Protein AF-A0A0L6V7X3-F1 (afdb_monomer)

Radius of gyration: 28.79 Å; Cα contacts (8 Å, |Δi|>4): 55; chains: 1; bounding box: 61×60×72 Å

pLDDT: mean 70.54, std 23.33, range [29.31, 97.0]

InterPro domains:
  IPR018796 Cytochrome c oxidase assembly factor 8 [PF10231] (44-187)
  IPR018796 Cytochrome c oxidase assembly factor 8 [PTHR31107] (28-210)

Sequence (215 aa):
MAMMRCGGRGLGRTMERLYTTRSGDEGRRSWRSGMRGEKEEGGDMVGPRCERSNLRPVRYGERYWRRRMETTTRDGRGHPYSLQEFGASPVTMPPPLVALKARLDLQNLHWSLLRSRADKLNQTFWESQSQRFEQQENALINTYPSSESDLPNQELLLGSLDQFYARWLIEQRHAFTAYNRSWWGLQPALLKADWLAHIRNLKWKLACWRYAFHS

Foldseek 3Di:
DDDDDDDDDDDDDDDDDDDDDDDDDDDDDDPPDDPDDDDDPDFDFAADDDPPDPDDTPGPGCPVVVVVVVVQPPDVPGDPDHCVVVPPPPPPPPPVLVVLVVVLVVLVVVLVVLVNVLVVLVVVLVSVLVVVVVVVLVVLCVVQVDDPPDPVSVVVSVVVVVVVVVVSCVVCVVVVVVSVVVNVVSVVVNVVSVVVNVVSVVVSVVVVVVVVVVD

Structure (mmCIF, N/CA/C/O backbone):
data_AF-A0A0L6V7X3-F1
#
_entry.id   AF-A0A0L6V7X3-F1
#
loop_
_atom_site.group_PDB
_atom_site.id
_atom_site.type_symbol
_atom_site.label_atom_id
_atom_site.label_alt_id
_atom_site.label_comp_id
_atom_site.label_asym_id
_atom_site.label_entity_id
_atom_site.label_seq_id
_atom_site.pdbx_PDB_ins_code
_atom_site.Cartn_x
_atom_site.Cartn_y
_atom_site.Cartn_z
_atom_site.occupancy
_atom_site.B_iso_or_equiv
_atom_site.auth_seq_id
_atom_site.auth_comp_id
_atom_site.auth_asym_id
_atom_site.auth_atom_id
_atom_site.pdbx_PDB_model_num
ATOM 1 N N . MET A 1 1 ? -19.686 35.339 25.244 1.00 36.03 1 MET A N 1
ATOM 2 C CA . MET A 1 1 ? -18.730 36.347 24.728 1.00 36.03 1 MET A CA 1
ATOM 3 C C . MET A 1 1 ? -18.421 35.981 23.282 1.00 36.03 1 MET A C 1
ATOM 5 O O . MET A 1 1 ? -17.869 34.918 23.060 1.00 36.03 1 MET A O 1
ATOM 9 N N . ALA A 1 2 ? -19.149 36.585 22.337 1.00 34.50 2 ALA A N 1
ATOM 10 C CA . ALA A 1 2 ? -18.712 37.714 21.489 1.00 34.50 2 ALA A CA 1
ATOM 11 C C . ALA A 1 2 ? -17.767 37.232 20.359 1.00 34.50 2 ALA A C 1
ATOM 13 O O . ALA A 1 2 ? -16.650 36.828 20.638 1.00 34.50 2 ALA A O 1
ATOM 14 N N . MET A 1 3 ? -18.272 36.944 19.152 1.00 31.08 3 MET A N 1
ATOM 15 C CA . MET A 1 3 ? -18.584 37.836 18.010 1.00 31.08 3 MET A CA 1
ATOM 16 C C . MET A 1 3 ? -17.377 38.327 17.183 1.00 31.08 3 MET A C 1
ATOM 18 O O . MET A 1 3 ? -16.450 38.913 17.719 1.00 31.08 3 MET A O 1
ATOM 22 N N . MET A 1 4 ? -17.573 38.210 15.856 1.00 31.83 4 MET A N 1
ATOM 23 C CA . MET A 1 4 ? -17.065 39.026 14.729 1.00 31.83 4 MET A CA 1
ATOM 24 C C . MET A 1 4 ? -15.596 38.852 14.290 1.00 31.83 4 MET A C 1
ATOM 26 O O . MET A 1 4 ? -14.696 38.897 15.110 1.00 31.83 4 MET A O 1
ATOM 30 N N . ARG A 1 5 ? -15.259 38.498 13.033 1.00 32.78 5 ARG A N 1
ATOM 31 C CA . ARG A 1 5 ? -15.545 38.970 11.640 1.00 32.78 5 ARG A CA 1
ATOM 32 C C . ARG A 1 5 ? -14.546 40.017 11.097 1.00 32.78 5 ARG A C 1
ATOM 34 O O . ARG A 1 5 ? -14.467 41.111 11.629 1.00 32.78 5 ARG A O 1
ATOM 41 N N . CYS A 1 6 ? -14.016 39.682 9.905 1.00 34.34 6 CYS A N 1
ATOM 42 C CA . CYS A 1 6 ? -13.540 40.535 8.788 1.00 34.34 6 CYS A CA 1
ATOM 43 C C . CYS A 1 6 ? -12.218 41.319 8.983 1.00 34.34 6 CYS A C 1
ATOM 45 O O . CYS A 1 6 ? -11.946 41.796 10.068 1.00 34.34 6 CYS A O 1
ATOM 47 N N . GLY A 1 7 ? -11.359 41.552 7.977 1.00 30.03 7 GLY A N 1
ATOM 48 C CA . GLY A 1 7 ? -11.390 41.279 6.532 1.00 30.03 7 GLY A CA 1
ATOM 49 C C . GLY A 1 7 ? -10.233 41.994 5.785 1.00 30.03 7 GLY A C 1
ATOM 50 O O . GLY A 1 7 ? -9.456 42.709 6.406 1.00 30.03 7 GLY A O 1
ATOM 51 N N . GLY A 1 8 ? -10.168 41.837 4.451 1.00 30.58 8 GLY A N 1
ATOM 52 C CA . GLY A 1 8 ? -9.346 42.628 3.500 1.00 30.58 8 GLY A CA 1
ATOM 53 C C . GLY A 1 8 ? -8.709 41.744 2.410 1.00 30.58 8 GLY A C 1
ATOM 54 O O . GLY A 1 8 ? -7.826 40.962 2.726 1.00 30.58 8 GLY A O 1
ATOM 55 N N . ARG A 1 9 ? -9.261 41.595 1.186 1.00 34.81 9 ARG A N 1
ATOM 56 C CA . ARG A 1 9 ? -9.203 42.470 -0.027 1.00 34.81 9 ARG A CA 1
ATOM 57 C C . ARG A 1 9 ? -7.769 42.939 -0.345 1.00 34.81 9 ARG A C 1
ATOM 59 O O . ARG A 1 9 ? -7.165 43.543 0.520 1.00 34.81 9 ARG A O 1
ATOM 66 N N . GLY A 1 10 ? -7.172 42.772 -1.528 1.00 32.66 10 GLY A N 1
ATOM 67 C CA . GLY A 1 10 ? -7.600 42.333 -2.863 1.00 32.66 10 GLY A CA 1
ATOM 68 C C . GLY A 1 10 ? -6.426 42.505 -3.859 1.00 32.66 10 GLY A C 1
ATOM 69 O O . GLY A 1 10 ? -5.309 42.769 -3.425 1.00 32.66 10 GLY A O 1
ATOM 70 N N . LEU A 1 11 ? -6.734 42.448 -5.167 1.00 36.84 11 LEU A N 1
ATOM 71 C CA . LEU A 1 11 ? -5.863 42.548 -6.366 1.00 36.84 11 LEU A CA 1
ATOM 72 C C . LEU A 1 11 ? -5.219 41.198 -6.752 1.00 36.84 11 LEU A C 1
ATOM 74 O O . LEU A 1 11 ? -4.464 40.626 -5.989 1.00 36.84 11 LEU A O 1
ATOM 78 N N . GLY A 1 12 ? -5.460 40.572 -7.902 1.00 31.47 12 GLY A N 1
ATOM 79 C CA . GLY A 1 12 ? -5.975 41.048 -9.179 1.00 31.47 12 GLY A CA 1
ATOM 80 C C . GLY A 1 12 ? -4.948 40.704 -10.258 1.00 31.47 12 GLY A C 1
ATOM 81 O O . GLY A 1 12 ? -4.007 41.466 -10.452 1.00 31.47 12 GLY A O 1
ATOM 82 N N . ARG A 1 13 ? -5.108 39.562 -10.941 1.00 40.44 13 ARG A N 1
ATOM 83 C CA . ARG A 1 13 ? -4.663 39.384 -12.333 1.00 40.44 13 ARG A CA 1
ATOM 84 C C . ARG A 1 13 ? -5.228 38.102 -12.942 1.00 40.44 13 ARG A C 1
ATOM 86 O O . ARG A 1 13 ? -4.916 36.988 -12.538 1.00 40.44 13 ARG A O 1
ATOM 93 N N . THR A 1 14 ? -6.096 38.330 -13.912 1.00 38.59 14 THR A N 1
ATOM 94 C CA . T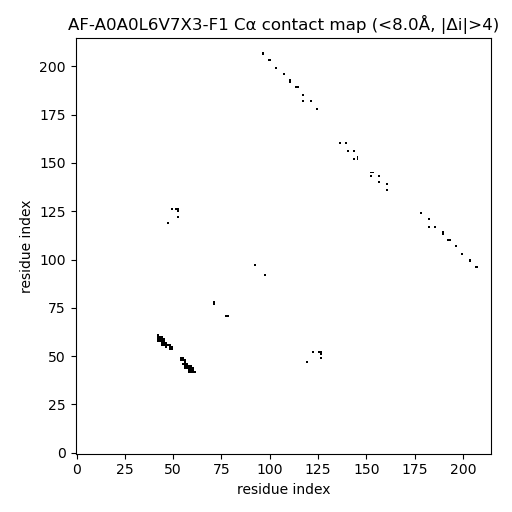HR A 1 14 ? -6.597 37.423 -14.935 1.00 38.59 14 THR A CA 1
ATOM 95 C C . THR A 1 14 ? -5.482 37.036 -15.909 1.00 38.59 14 THR A C 1
ATOM 97 O O . THR A 1 14 ? -4.738 37.898 -16.369 1.00 38.59 14 THR A O 1
ATOM 100 N N . MET A 1 15 ? -5.410 35.758 -16.283 1.00 31.67 15 MET A N 1
ATOM 101 C CA . MET A 1 15 ? -5.043 35.373 -17.646 1.00 31.67 15 MET A CA 1
ATOM 102 C C . MET A 1 15 ? -5.757 34.072 -18.017 1.00 31.67 15 MET A C 1
ATOM 104 O O . MET A 1 15 ? -5.967 33.188 -17.187 1.00 31.67 15 MET A O 1
ATOM 108 N N . GLU A 1 16 ? -6.226 34.060 -19.252 1.00 32.50 16 GLU A N 1
ATOM 109 C CA . GLU A 1 16 ? -7.343 33.302 -19.791 1.00 32.50 16 GLU A CA 1
ATOM 110 C C . GLU A 1 16 ? -7.154 31.785 -19.802 1.00 32.50 16 GLU A C 1
ATOM 112 O O . GLU A 1 16 ? -6.123 31.239 -20.191 1.00 32.50 16 GLU A O 1
ATOM 117 N N . ARG A 1 17 ? -8.235 31.101 -19.426 1.00 32.50 17 ARG A N 1
ATOM 118 C CA . ARG A 1 17 ? -8.420 29.663 -19.561 1.00 32.50 17 ARG A CA 1
ATOM 119 C C . ARG A 1 17 ? -9.327 29.427 -20.769 1.00 32.50 17 ARG A C 1
ATOM 121 O O . ARG A 1 17 ? -10.546 29.428 -20.642 1.00 32.50 17 ARG A O 1
ATOM 128 N N . LEU A 1 18 ? -8.726 29.243 -21.939 1.00 32.84 18 LEU A N 1
ATOM 129 C CA . LEU A 1 18 ? -9.332 28.482 -23.038 1.00 32.84 18 LEU A CA 1
ATOM 130 C C . LEU A 1 18 ? -9.302 27.020 -22.538 1.00 32.84 18 LEU A C 1
ATOM 132 O O . LEU A 1 18 ? -8.269 26.580 -22.045 1.00 32.84 18 LEU A O 1
ATOM 136 N N . TYR A 1 19 ? -10.393 26.265 -22.408 1.00 33.59 19 TYR A N 1
ATOM 137 C CA . TYR A 1 19 ? -11.383 25.909 -23.414 1.00 33.59 19 TYR A CA 1
ATOM 138 C C . TYR A 1 19 ? -12.769 25.699 -22.784 1.00 33.59 19 TYR A C 1
ATOM 140 O O . TYR A 1 19 ? -12.921 25.419 -21.594 1.00 33.59 19 TYR A O 1
ATOM 148 N N . THR A 1 20 ? -13.766 25.854 -23.640 1.00 35.12 20 THR A N 1
ATOM 149 C CA . THR A 1 20 ? -15.202 25.945 -23.406 1.00 35.12 20 THR A CA 1
ATOM 150 C C . THR A 1 20 ? -15.860 24.640 -22.954 1.00 35.12 20 THR A C 1
ATOM 152 O O . THR A 1 20 ? -15.549 23.545 -23.418 1.00 35.12 20 THR A O 1
ATOM 155 N N . THR A 1 21 ? -16.847 24.785 -22.071 1.00 31.56 21 THR A N 1
ATOM 156 C CA . THR A 1 21 ? -17.888 23.797 -21.791 1.00 31.56 21 THR A CA 1
ATOM 157 C C . THR A 1 21 ? -18.955 23.869 -22.885 1.00 31.56 21 THR A C 1
ATOM 159 O O . THR A 1 21 ? -19.460 24.946 -23.201 1.00 31.56 21 THR A O 1
ATOM 162 N N . ARG A 1 22 ? -19.351 22.721 -23.444 1.00 29.45 22 ARG A N 1
ATOM 163 C CA . ARG A 1 22 ? -20.627 22.589 -24.156 1.00 29.45 22 ARG A CA 1
ATOM 164 C C . ARG A 1 22 ? -21.493 21.591 -23.403 1.00 29.45 22 ARG A C 1
ATOM 166 O O . ARG A 1 22 ? -21.235 20.394 -23.414 1.00 29.45 22 ARG A O 1
ATOM 173 N N . SER A 1 23 ? -22.481 22.152 -22.716 1.00 33.66 23 SER A N 1
ATOM 174 C CA . SER A 1 23 ? -23.662 21.457 -22.217 1.00 33.66 23 SER A CA 1
ATOM 175 C C . SER A 1 23 ? -24.549 21.056 -23.400 1.00 33.66 23 SER A C 1
ATOM 177 O O . SER A 1 23 ? -24.658 21.801 -24.377 1.00 33.66 23 SER A O 1
ATOM 179 N N . GLY A 1 24 ? -25.156 19.879 -23.304 1.00 30.23 24 GLY A N 1
ATOM 180 C CA . GLY A 1 24 ? -26.076 19.303 -24.277 1.00 30.23 24 GLY A CA 1
ATOM 181 C C . GLY A 1 24 ? -26.666 18.030 -23.688 1.00 30.23 24 GLY A C 1
ATOM 182 O O . GLY A 1 24 ? -26.102 16.955 -23.842 1.00 30.23 24 GLY A O 1
ATOM 183 N N . ASP A 1 25 ? -27.728 18.239 -22.923 1.00 34.09 25 ASP A N 1
ATOM 184 C CA . ASP A 1 25 ? -28.586 17.290 -22.222 1.00 34.09 25 ASP A CA 1
ATOM 185 C C . ASP A 1 25 ? -29.167 16.214 -23.159 1.00 34.09 25 ASP A C 1
ATOM 187 O O . ASP A 1 25 ? -29.489 16.531 -24.299 1.00 34.09 25 ASP A O 1
ATOM 191 N N . GLU A 1 26 ? -29.280 14.973 -22.669 1.00 34.09 26 GLU A N 1
ATOM 192 C CA . GLU A 1 26 ? -30.381 14.024 -22.923 1.00 34.09 26 GLU A CA 1
ATOM 193 C C . GLU A 1 26 ? -29.992 12.595 -22.506 1.00 34.09 26 GLU A C 1
ATOM 195 O O . GLU A 1 26 ? -29.080 11.967 -23.047 1.00 34.09 26 GLU A O 1
ATOM 200 N N . GLY A 1 27 ? -30.748 12.031 -21.559 1.00 29.31 27 GLY A N 1
ATOM 201 C CA . GLY A 1 27 ? -30.765 10.584 -21.353 1.00 29.31 27 GLY A CA 1
ATOM 202 C C . GLY A 1 27 ? -30.986 10.132 -19.920 1.00 29.31 27 GLY A C 1
ATOM 203 O O . GLY A 1 27 ? -30.134 9.455 -19.346 1.00 29.31 27 GLY A O 1
ATOM 204 N N . ARG A 1 28 ? -32.170 10.417 -19.362 1.00 41.91 28 ARG A N 1
ATOM 205 C CA . ARG A 1 28 ? -32.729 9.640 -18.245 1.00 41.91 28 ARG A CA 1
ATOM 206 C C . ARG A 1 28 ? -32.645 8.146 -18.581 1.00 41.91 28 ARG A C 1
ATOM 208 O O . ARG A 1 28 ? -33.424 7.652 -19.392 1.00 41.91 28 ARG A O 1
ATOM 215 N N . ARG A 1 29 ? -31.746 7.404 -17.932 1.00 39.50 29 ARG A N 1
ATOM 216 C CA . ARG A 1 29 ? -31.828 5.940 -17.862 1.00 39.50 29 ARG A CA 1
ATOM 217 C C . ARG A 1 29 ? -31.899 5.494 -16.414 1.00 39.50 29 ARG A C 1
ATOM 219 O O . ARG A 1 29 ? -30.933 5.546 -15.663 1.00 39.50 29 ARG A O 1
ATOM 226 N N . SER A 1 30 ? -33.116 5.085 -16.080 1.00 35.28 30 SER A N 1
ATOM 227 C CA . SER A 1 30 ? -33.500 4.211 -14.983 1.00 35.28 30 SER A CA 1
ATOM 228 C C . SER A 1 30 ? -32.468 3.100 -14.755 1.00 35.28 30 SER A C 1
ATOM 230 O O . SER A 1 30 ? -32.256 2.260 -15.626 1.00 35.28 30 SER A O 1
ATOM 232 N N . TR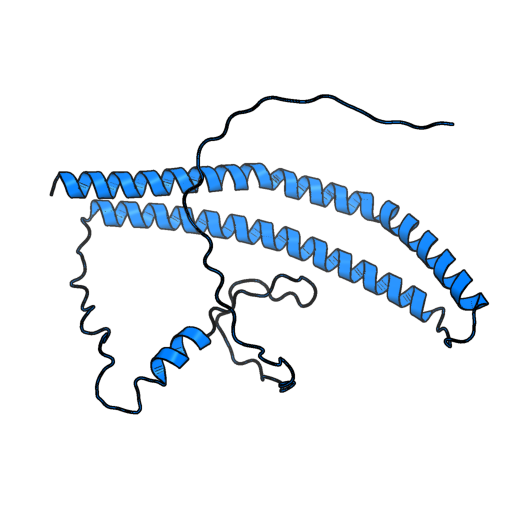P A 1 31 ? -31.867 3.077 -13.564 1.00 33.47 31 TRP A N 1
ATOM 233 C CA . TRP A 1 31 ? -31.117 1.936 -13.036 1.00 33.47 31 TRP A CA 1
ATOM 234 C C . TRP A 1 31 ? -31.979 1.196 -12.004 1.00 33.47 31 TRP A C 1
ATOM 236 O O . TRP A 1 31 ? -31.628 1.069 -10.836 1.00 33.47 31 TRP A O 1
ATOM 246 N N . ARG A 1 32 ? -33.150 0.720 -12.435 1.00 37.62 32 ARG A N 1
ATOM 247 C CA . ARG A 1 32 ? -33.857 -0.394 -11.789 1.00 37.62 32 ARG A CA 1
ATOM 248 C C . ARG A 1 32 ? -33.914 -1.540 -12.786 1.00 37.62 32 ARG A C 1
ATOM 250 O O . ARG A 1 32 ? -34.840 -1.596 -13.581 1.00 37.62 32 ARG A O 1
ATOM 257 N N . SER A 1 33 ? -32.920 -2.422 -12.759 1.00 34.38 33 SER A N 1
ATOM 258 C CA . SER A 1 33 ? -33.082 -3.847 -13.080 1.00 34.38 33 SER A CA 1
ATOM 259 C C . SER A 1 33 ? -31.741 -4.560 -12.912 1.00 34.38 33 SER A C 1
ATOM 261 O O . SER A 1 33 ? -30.727 -4.069 -13.402 1.00 34.38 33 SER A O 1
ATOM 263 N N . GLY A 1 34 ? -31.741 -5.723 -12.259 1.00 31.80 34 GLY A N 1
ATOM 264 C CA . GLY A 1 34 ? -30.628 -6.667 -12.368 1.00 31.80 34 GLY A CA 1
ATOM 265 C C . GLY A 1 34 ? -29.956 -7.098 -11.070 1.00 31.80 34 GLY A C 1
ATOM 266 O O . GLY A 1 34 ? -28.740 -7.239 -11.048 1.00 31.80 34 GLY A O 1
ATOM 267 N N . MET A 1 35 ? -30.724 -7.405 -10.019 1.00 35.09 35 MET A N 1
ATOM 268 C CA . MET A 1 35 ? -30.333 -8.547 -9.191 1.00 35.09 35 MET A CA 1
ATOM 269 C C . MET A 1 35 ? -30.398 -9.795 -10.079 1.00 35.09 35 MET A C 1
ATOM 271 O O . MET A 1 35 ? -31.474 -10.312 -10.374 1.00 35.09 35 MET A O 1
ATOM 275 N N . ARG A 1 36 ? -29.244 -10.254 -10.555 1.00 36.00 36 ARG A N 1
ATOM 276 C CA . ARG A 1 36 ? -29.070 -11.614 -11.062 1.00 36.00 36 ARG A CA 1
ATOM 277 C C . ARG A 1 36 ? -27.657 -12.036 -10.708 1.00 36.00 36 ARG A C 1
ATOM 279 O O . ARG A 1 36 ? -26.704 -11.384 -11.123 1.00 36.00 36 ARG A O 1
ATOM 286 N N . GLY A 1 37 ? -27.552 -13.074 -9.883 1.00 42.66 37 GLY A N 1
ATOM 287 C CA . GLY A 1 37 ? -26.281 -13.654 -9.482 1.00 42.66 37 GLY A CA 1
ATOM 288 C C . GLY A 1 37 ? -25.464 -14.037 -10.711 1.00 42.66 37 GLY A C 1
ATOM 289 O O . GLY A 1 37 ? -25.843 -14.933 -11.462 1.00 42.66 37 GLY A O 1
ATOM 290 N N . GLU A 1 38 ? -24.351 -13.341 -10.918 1.00 38.59 38 GLU A N 1
ATOM 291 C CA . GLU A 1 38 ? -23.311 -13.771 -11.842 1.00 38.59 38 GLU A CA 1
ATOM 292 C C . GLU A 1 38 ? -22.378 -14.705 -11.072 1.00 38.59 38 GLU A C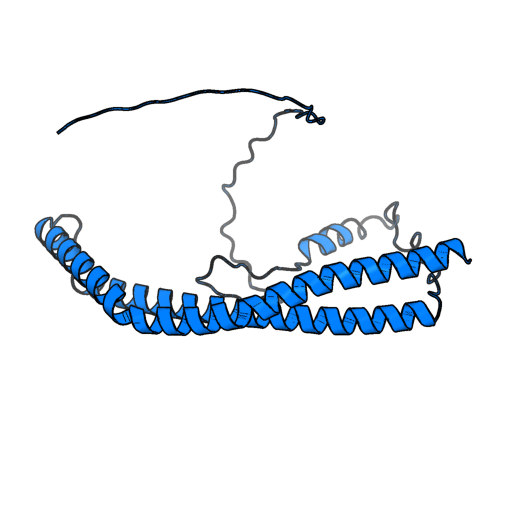 1
ATOM 294 O O . GLU A 1 38 ? -21.583 -14.292 -10.229 1.00 38.59 38 GLU A O 1
ATOM 299 N N . LYS A 1 39 ? -22.537 -15.994 -11.369 1.00 38.53 39 LYS A N 1
ATOM 300 C CA . LYS A 1 39 ? -21.577 -17.069 -11.130 1.00 38.53 39 LYS A CA 1
ATOM 301 C C . LYS A 1 39 ? -20.189 -16.577 -11.577 1.00 38.53 39 LYS A C 1
ATOM 303 O O . LYS A 1 39 ? -20.020 -16.184 -12.729 1.00 38.53 39 LYS A O 1
ATOM 308 N N . GLU A 1 40 ? -19.232 -16.515 -10.656 1.00 45.28 40 GLU A N 1
ATOM 309 C CA . GLU A 1 40 ? -17.910 -15.934 -10.904 1.00 45.28 40 GLU A CA 1
ATOM 310 C C . GLU A 1 40 ? -17.055 -16.816 -11.823 1.00 45.28 40 GLU A C 1
ATOM 312 O O . GLU A 1 40 ? -16.318 -17.689 -11.374 1.00 45.28 40 GLU A O 1
ATOM 317 N N . GLU A 1 41 ? -17.120 -16.565 -13.127 1.00 46.44 41 GLU A N 1
ATOM 318 C CA . GLU A 1 41 ? -16.141 -17.080 -14.082 1.00 46.44 41 GLU A CA 1
ATOM 319 C C . GLU A 1 41 ? -14.896 -16.176 -14.092 1.00 46.44 41 GLU A C 1
ATOM 321 O O . GLU A 1 41 ? -14.946 -15.030 -14.537 1.00 46.44 41 GLU A O 1
ATOM 326 N N . GLY A 1 42 ? -13.799 -16.693 -13.525 1.00 49.06 42 GLY A N 1
ATOM 327 C CA . GLY A 1 42 ? -12.397 -16.599 -13.975 1.00 49.06 42 GLY A CA 1
ATOM 328 C C . GLY A 1 42 ? -11.855 -15.365 -14.713 1.00 49.06 42 GLY A C 1
ATOM 329 O O . GLY A 1 42 ? -10.949 -15.522 -15.524 1.00 49.06 42 GLY A O 1
ATOM 330 N N . GLY A 1 43 ? -12.364 -14.154 -14.492 1.00 53.78 43 GLY A N 1
ATOM 331 C CA . GLY A 1 43 ? -11.798 -12.947 -15.102 1.00 53.78 43 GLY A CA 1
ATOM 332 C C . GLY A 1 43 ? -10.413 -12.607 -14.541 1.00 53.78 43 GLY A C 1
ATOM 333 O O . GLY A 1 43 ? -10.203 -12.718 -13.333 1.00 53.78 43 GLY A O 1
ATOM 334 N N . ASP A 1 44 ? -9.500 -12.141 -15.401 1.00 54.06 44 ASP A N 1
ATOM 335 C CA . ASP A 1 44 ? -8.189 -11.615 -15.005 1.00 54.06 44 ASP A CA 1
ATOM 336 C C . ASP A 1 44 ? -8.380 -10.387 -14.099 1.00 54.06 44 ASP A C 1
ATOM 338 O O . ASP A 1 44 ? -8.773 -9.289 -14.518 1.00 54.06 44 ASP A O 1
ATOM 342 N N . MET A 1 45 ? -8.231 -10.621 -12.800 1.00 57.97 45 MET A N 1
ATOM 343 C CA . MET A 1 45 ? -8.393 -9.617 -11.761 1.00 57.97 45 MET A CA 1
ATOM 344 C C . MET A 1 45 ? -7.024 -9.286 -11.216 1.00 57.97 45 MET A C 1
ATOM 346 O O . MET A 1 45 ? -6.387 -10.107 -10.557 1.00 57.97 45 MET A O 1
ATOM 350 N N . VAL A 1 46 ? -6.604 -8.048 -11.450 1.00 56.09 46 VAL A N 1
ATOM 351 C CA . VAL A 1 46 ? -5.362 -7.530 -10.896 1.00 56.09 46 VAL A CA 1
ATOM 352 C C . VAL A 1 46 ? -5.706 -6.718 -9.655 1.00 56.09 46 VAL A C 1
ATOM 354 O O . VAL A 1 46 ? -6.409 -5.707 -9.712 1.00 56.09 46 VAL A O 1
ATOM 357 N N . GLY A 1 47 ? -5.207 -7.192 -8.519 1.00 56.78 47 GLY A N 1
ATOM 358 C CA . GLY A 1 47 ? -5.398 -6.576 -7.210 1.00 56.78 47 GLY A CA 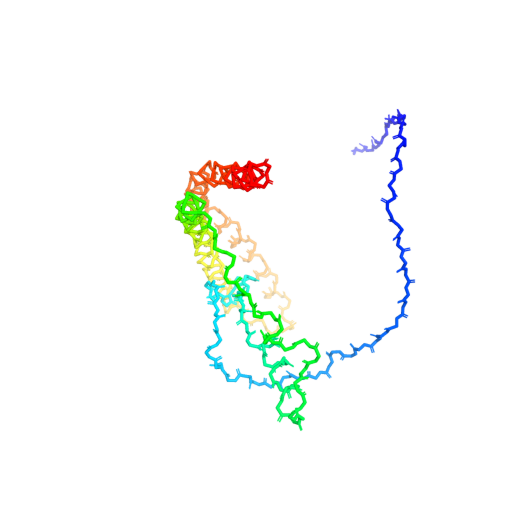1
ATOM 359 C C . GLY A 1 47 ? -6.131 -7.499 -6.229 1.00 56.78 47 GLY A C 1
ATOM 360 O O . GLY A 1 47 ? -6.943 -8.324 -6.652 1.00 56.78 47 GLY A O 1
ATOM 361 N N . PRO A 1 48 ? -5.853 -7.397 -4.918 1.00 55.56 48 PRO A N 1
ATOM 362 C CA . PRO A 1 48 ? -6.483 -8.256 -3.924 1.00 55.56 48 PRO A CA 1
ATOM 363 C C . PRO A 1 48 ? -7.979 -7.944 -3.831 1.00 55.56 48 PRO A C 1
ATOM 365 O O . PRO A 1 48 ? -8.369 -6.797 -3.610 1.00 55.56 48 PRO A O 1
ATOM 368 N N . ARG A 1 49 ? -8.821 -8.971 -3.979 1.00 55.09 49 ARG A N 1
ATOM 369 C CA . ARG A 1 49 ? -10.230 -8.907 -3.576 1.00 55.09 49 ARG A CA 1
ATOM 370 C C . ARG A 1 49 ? -10.267 -8.673 -2.073 1.00 55.09 49 ARG A C 1
ATOM 372 O O . ARG A 1 49 ? -9.806 -9.525 -1.327 1.00 55.09 49 ARG A O 1
ATOM 379 N N . CYS A 1 50 ? -10.803 -7.543 -1.640 1.00 54.38 50 CYS A N 1
ATOM 380 C CA . CYS A 1 50 ? -11.189 -7.369 -0.249 1.00 54.38 50 CYS A CA 1
ATOM 381 C C . CYS A 1 50 ? -12.655 -6.972 -0.232 1.00 54.38 50 CYS A C 1
ATOM 383 O O . CYS A 1 50 ? -13.044 -5.981 -0.845 1.00 54.38 50 CYS A O 1
ATOM 385 N N . GLU A 1 51 ? -13.461 -7.787 0.437 1.00 57.56 51 GLU A N 1
ATOM 386 C CA . GLU A 1 51 ? -14.916 -7.637 0.511 1.00 57.56 51 GLU A CA 1
ATOM 387 C C . GLU A 1 51 ? -15.328 -6.415 1.347 1.00 57.56 51 GLU A C 1
ATOM 389 O O . GLU A 1 51 ? -16.435 -5.907 1.196 1.00 57.56 51 GLU A O 1
ATOM 394 N N . ARG A 1 52 ? -14.414 -5.903 2.182 1.00 58.16 52 ARG A N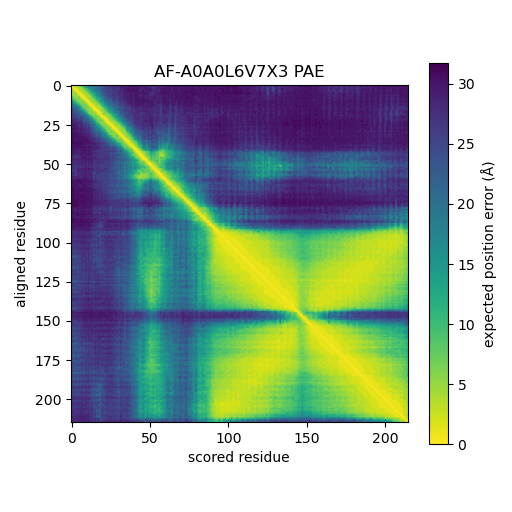 1
ATOM 395 C CA . ARG A 1 52 ? -14.629 -4.748 3.066 1.00 58.16 52 ARG A CA 1
ATOM 396 C C . ARG A 1 52 ? -14.009 -3.445 2.584 1.00 58.16 52 ARG A C 1
ATOM 398 O O . ARG A 1 52 ? -14.534 -2.374 2.868 1.00 58.16 52 ARG A O 1
ATOM 405 N N . SER A 1 53 ? -12.882 -3.496 1.877 1.00 52.72 53 SER A N 1
ATOM 406 C CA . SER A 1 53 ? -12.268 -2.280 1.348 1.00 52.72 53 SER A CA 1
ATOM 407 C C . SER A 1 53 ? -12.988 -1.863 0.066 1.00 52.72 53 SER A C 1
ATOM 409 O O . SER A 1 53 ? -13.153 -2.679 -0.837 1.00 52.72 53 SER A O 1
ATOM 411 N N . ASN A 1 54 ? -13.325 -0.580 -0.090 1.00 57.16 54 ASN A N 1
ATOM 412 C CA . ASN A 1 54 ? -13.874 -0.038 -1.346 1.00 57.16 54 ASN A CA 1
ATOM 413 C C . ASN A 1 54 ? -12.926 -0.187 -2.563 1.00 57.16 54 ASN A C 1
ATOM 415 O O . ASN A 1 54 ? -13.271 0.228 -3.673 1.00 57.16 54 ASN A O 1
ATOM 419 N N . LEU A 1 55 ? -11.732 -0.763 -2.383 1.00 52.19 55 LEU A N 1
ATOM 420 C CA . LEU A 1 55 ? -10.816 -1.120 -3.457 1.00 52.19 55 LEU A CA 1
ATOM 421 C C . LEU A 1 55 ? -11.357 -2.346 -4.195 1.00 52.19 55 LEU A C 1
ATOM 423 O O . LEU A 1 55 ? -11.186 -3.493 -3.788 1.00 52.19 55 LEU A O 1
ATOM 427 N N . ARG A 1 56 ? -12.025 -2.088 -5.316 1.00 56.91 56 ARG A N 1
ATOM 428 C CA . ARG A 1 56 ? -12.451 -3.142 -6.233 1.00 56.91 56 ARG A CA 1
ATOM 429 C C . ARG A 1 56 ? -11.221 -3.650 -6.989 1.00 56.91 56 ARG A C 1
ATOM 431 O O . ARG A 1 56 ? -10.480 -2.815 -7.513 1.00 56.91 56 ARG A O 1
ATOM 438 N N . PRO A 1 57 ? -11.015 -4.975 -7.110 1.00 59.12 57 PRO A N 1
ATOM 439 C CA . PRO A 1 57 ? -10.039 -5.511 -8.048 1.00 59.12 57 PRO A CA 1
ATOM 440 C C . PRO A 1 57 ? -10.260 -4.880 -9.414 1.00 59.12 57 PRO A C 1
ATOM 442 O O . PRO A 1 57 ? -11.401 -4.803 -9.893 1.00 59.12 57 PRO A O 1
ATOM 445 N N . VAL A 1 58 ? -9.178 -4.433 -10.046 1.00 59.59 58 VAL A N 1
ATOM 446 C CA . VAL A 1 58 ? -9.259 -3.958 -11.420 1.00 59.59 58 VAL A CA 1
ATOM 447 C C . VAL A 1 58 ? -9.499 -5.193 -12.272 1.00 59.59 58 VAL A C 1
ATOM 449 O O . VAL A 1 58 ? -8.604 -5.994 -12.532 1.00 59.59 58 VAL A O 1
ATOM 452 N N . ARG A 1 59 ? -10.763 -5.379 -12.649 1.00 57.59 59 ARG A N 1
ATOM 453 C CA . ARG A 1 59 ? -11.162 -6.375 -13.632 1.00 57.59 59 ARG A CA 1
ATOM 454 C C . ARG A 1 59 ? -10.667 -5.892 -14.987 1.00 57.59 59 ARG A C 1
ATOM 456 O O . ARG A 1 59 ? -11.302 -5.023 -15.590 1.00 57.59 59 ARG A O 1
ATOM 463 N N . TYR A 1 60 ? -9.615 -6.510 -15.509 1.00 52.78 60 TYR A N 1
ATOM 464 C CA . TYR A 1 60 ? -9.408 -6.552 -16.955 1.00 52.78 60 TYR A CA 1
ATOM 465 C C . TYR A 1 60 ? -10.409 -7.566 -17.523 1.00 52.78 60 TYR A C 1
ATOM 467 O O . TYR A 1 60 ? -10.070 -8.644 -17.988 1.00 52.78 60 TYR A O 1
ATOM 475 N N . GLY A 1 61 ? -11.702 -7.268 -17.382 1.00 48.16 61 GLY A N 1
ATOM 476 C CA . GLY A 1 61 ? -12.750 -8.154 -17.859 1.00 48.16 61 GLY A CA 1
ATOM 477 C C . GLY A 1 61 ? -12.820 -8.127 -19.380 1.00 48.16 61 GLY A C 1
ATOM 478 O O . GLY A 1 61 ? -12.759 -7.058 -19.992 1.00 48.16 61 GLY A O 1
ATOM 479 N N . GLU A 1 62 ? -13.105 -9.286 -19.974 1.00 49.03 62 GLU A N 1
ATOM 480 C CA . GLU A 1 62 ? -13.441 -9.444 -21.393 1.00 49.03 62 GLU A CA 1
ATOM 481 C C . GLU A 1 62 ? -14.587 -8.541 -21.879 1.00 49.03 62 GLU A C 1
ATOM 483 O O . GLU A 1 62 ? -14.855 -8.499 -23.068 1.00 49.03 62 GLU A O 1
ATOM 488 N N . ARG A 1 63 ? -15.281 -7.778 -21.027 1.00 48.00 63 ARG A N 1
ATOM 489 C CA . ARG A 1 63 ? -16.373 -6.886 -21.457 1.00 48.00 63 ARG A CA 1
ATOM 490 C C . ARG A 1 63 ? -15.935 -5.856 -22.508 1.00 48.00 63 ARG A C 1
ATOM 492 O O . ARG A 1 63 ? -16.765 -5.450 -23.319 1.00 48.00 63 ARG A O 1
ATOM 499 N N . TYR A 1 64 ? -14.654 -5.483 -22.542 1.00 48.34 64 TYR A N 1
ATOM 500 C CA . TYR A 1 64 ? -14.101 -4.660 -23.624 1.00 48.34 64 TYR A CA 1
ATOM 501 C C . TYR A 1 64 ? -13.683 -5.481 -24.856 1.00 48.34 64 TYR A C 1
ATOM 503 O O . TYR A 1 64 ? -13.767 -4.976 -25.974 1.00 48.34 64 TYR A O 1
ATOM 511 N N . TRP A 1 65 ? -13.271 -6.744 -24.686 1.00 45.81 65 TRP A N 1
ATOM 512 C CA . TRP A 1 65 ? -12.775 -7.606 -25.771 1.00 45.81 65 TRP A CA 1
ATOM 513 C C . TRP A 1 65 ? -13.895 -8.393 -26.461 1.00 45.81 65 TRP A C 1
ATOM 515 O O . TRP A 1 65 ? -13.977 -8.392 -27.682 1.00 45.81 65 TRP A O 1
ATOM 525 N N . ARG A 1 66 ? -14.834 -8.972 -25.713 1.00 43.31 66 ARG A N 1
ATOM 526 C CA . ARG A 1 66 ? -15.956 -9.769 -26.220 1.00 43.31 66 ARG A CA 1
ATOM 527 C C . ARG A 1 66 ? -16.986 -8.934 -26.984 1.00 43.31 66 ARG A C 1
ATOM 529 O O . ARG A 1 66 ? -17.417 -9.359 -28.046 1.00 43.31 66 ARG A O 1
ATOM 536 N N . ARG A 1 67 ? -17.265 -7.687 -26.570 1.00 47.34 67 ARG A N 1
ATOM 537 C CA . ARG A 1 67 ? -18.085 -6.754 -27.380 1.00 47.34 67 ARG A CA 1
ATOM 538 C C . ARG A 1 67 ? -17.439 -6.431 -28.738 1.00 47.34 67 ARG A C 1
ATOM 540 O O . ARG A 1 67 ? -18.144 -6.092 -29.680 1.00 47.34 67 ARG A O 1
ATOM 547 N N . ARG A 1 68 ? -16.110 -6.546 -28.844 1.00 47.84 68 ARG A N 1
ATOM 548 C CA . ARG A 1 68 ? -15.360 -6.394 -30.101 1.00 47.84 68 ARG A CA 1
ATOM 549 C C . ARG A 1 68 ? -15.351 -7.678 -30.947 1.00 47.84 68 ARG A C 1
ATOM 551 O O . ARG A 1 68 ? -15.198 -7.582 -32.160 1.00 47.84 68 ARG A O 1
ATOM 558 N N . MET A 1 69 ? -15.524 -8.845 -30.318 1.00 46.84 69 MET A N 1
ATOM 559 C CA . MET A 1 69 ? -15.513 -10.170 -30.963 1.00 46.84 69 MET A CA 1
ATOM 560 C C . MET A 1 69 ? -16.914 -10.646 -31.409 1.00 46.84 69 MET A C 1
ATOM 562 O O . MET A 1 69 ? -17.057 -11.347 -32.409 1.00 46.84 69 MET A O 1
ATOM 566 N N . GLU A 1 70 ? -17.978 -10.250 -30.705 1.00 47.94 70 GLU A N 1
ATOM 567 C CA . GLU A 1 70 ? -19.365 -10.613 -31.054 1.00 47.94 70 GLU A CA 1
ATOM 568 C C . GLU A 1 70 ? -19.909 -9.805 -32.245 1.00 47.94 70 GLU A C 1
ATOM 570 O O . GLU A 1 70 ? -20.774 -10.280 -32.975 1.00 47.94 70 GLU A O 1
ATOM 575 N N . THR A 1 71 ? -19.367 -8.613 -32.509 1.00 51.81 71 THR A N 1
ATOM 576 C CA . THR A 1 71 ? -19.662 -7.847 -33.733 1.00 51.81 71 THR A CA 1
ATOM 577 C C . THR A 1 71 ? -18.896 -8.341 -34.959 1.00 51.81 71 THR A C 1
ATOM 579 O O . THR A 1 71 ? -19.212 -7.927 -36.069 1.00 51.81 71 THR A O 1
ATOM 582 N N . THR A 1 72 ? -17.907 -9.223 -34.795 1.00 51.38 72 THR A N 1
ATOM 583 C CA . THR A 1 72 ? -17.036 -9.694 -35.888 1.00 51.38 72 THR A CA 1
ATOM 584 C C . THR A 1 72 ? -17.395 -11.078 -36.427 1.00 51.38 72 THR A C 1
ATOM 586 O O . THR A 1 72 ? -16.777 -11.517 -37.390 1.00 51.38 72 THR A O 1
ATOM 589 N N . THR A 1 73 ? -18.384 -11.773 -35.857 1.00 48.03 73 THR A N 1
ATOM 590 C CA . THR A 1 73 ? -18.674 -13.178 -36.210 1.00 48.03 73 THR A CA 1
ATOM 591 C C . THR A 1 73 ? -19.970 -13.411 -36.984 1.00 48.03 73 THR A C 1
ATOM 593 O O . THR A 1 73 ? -20.186 -14.533 -37.438 1.00 48.03 73 THR A O 1
ATOM 596 N N . ARG A 1 74 ? -20.823 -12.395 -37.193 1.00 49.12 74 ARG A N 1
ATOM 597 C CA . ARG A 1 74 ? -22.099 -12.584 -37.916 1.00 49.12 74 ARG A CA 1
ATOM 598 C C . ARG A 1 74 ? -22.124 -12.100 -39.364 1.00 49.12 74 ARG A C 1
ATOM 600 O O . ARG A 1 74 ? -22.990 -12.531 -40.111 1.00 49.12 74 ARG A O 1
ATOM 607 N N . ASP A 1 75 ? -21.124 -11.335 -39.778 1.00 47.88 75 ASP A N 1
ATOM 608 C CA . ASP A 1 75 ? -20.865 -11.039 -41.179 1.00 47.88 75 ASP A CA 1
ATOM 609 C C . ASP A 1 75 ? -19.395 -11.344 -41.444 1.00 47.88 75 ASP A C 1
ATOM 611 O O . ASP A 1 75 ? -18.514 -10.717 -40.866 1.00 47.88 75 ASP A O 1
ATOM 615 N N . GLY A 1 76 ? -19.108 -12.288 -42.344 1.00 51.84 76 GLY A N 1
ATOM 616 C CA . GLY A 1 76 ? -17.759 -12.572 -42.861 1.00 51.84 76 GLY A CA 1
ATOM 617 C C . GLY A 1 76 ? -17.140 -11.411 -43.657 1.00 51.84 76 GLY A C 1
ATOM 618 O O . GLY A 1 76 ? -16.307 -11.626 -44.532 1.00 51.84 76 GLY A O 1
ATOM 619 N N . ARG A 1 77 ? -17.568 -10.176 -43.386 1.00 53.25 77 ARG A N 1
ATOM 620 C CA . ARG A 1 77 ? -16.976 -8.931 -43.853 1.00 53.25 77 ARG A CA 1
ATOM 621 C C . ARG A 1 77 ? -16.248 -8.349 -42.655 1.00 53.25 77 ARG A C 1
ATOM 623 O O . ARG A 1 77 ? -16.871 -7.829 -41.733 1.00 53.25 77 ARG A O 1
ATOM 630 N N . GLY A 1 78 ? -14.929 -8.528 -42.662 1.00 56.44 78 GLY A N 1
ATOM 631 C CA . GLY A 1 78 ? -14.037 -7.995 -41.645 1.00 56.44 78 GLY A CA 1
ATOM 632 C C . GLY A 1 78 ? -14.397 -6.550 -41.315 1.00 56.44 78 GLY A C 1
ATOM 633 O O . GLY A 1 78 ? -14.696 -5.751 -42.201 1.00 56.44 78 GLY A O 1
ATOM 634 N N . HIS A 1 79 ? -14.408 -6.240 -40.021 1.00 56.22 79 HIS A N 1
ATOM 635 C CA . HIS A 1 79 ? -14.515 -4.874 -39.530 1.00 56.22 79 HIS A CA 1
ATOM 636 C C . HIS A 1 79 ? -13.586 -3.967 -40.364 1.00 56.22 79 HIS A C 1
ATOM 638 O O . HIS A 1 79 ? -12.452 -4.381 -40.600 1.00 56.22 79 HIS A O 1
ATOM 644 N N . PRO A 1 80 ? -13.998 -2.747 -40.768 1.00 66.94 80 PRO A N 1
ATOM 645 C CA . PRO A 1 80 ? -13.200 -1.832 -41.610 1.00 66.94 80 PRO A CA 1
ATOM 646 C C . PRO A 1 80 ? -11.879 -1.365 -40.969 1.00 66.94 80 PRO A C 1
ATOM 648 O O . PRO A 1 80 ? -11.179 -0.534 -41.525 1.00 66.94 80 PRO A O 1
ATOM 651 N N . TYR A 1 81 ? -11.590 -1.876 -39.773 1.00 54.56 81 TYR A N 1
ATOM 652 C CA . TYR A 1 81 ? -10.290 -1.880 -39.126 1.00 54.56 81 TYR A CA 1
ATOM 653 C C . TYR A 1 81 ? -10.031 -3.312 -38.652 1.00 54.56 81 TYR A C 1
ATOM 655 O O . TYR A 1 81 ? -10.285 -3.654 -37.489 1.00 54.56 81 TYR A O 1
ATOM 663 N N . SER A 1 82 ? -9.643 -4.181 -39.570 1.00 64.38 82 SER A N 1
ATOM 664 C CA . SER A 1 82 ? -9.170 -5.527 -39.285 1.00 64.38 82 SER A CA 1
ATOM 665 C C . SER A 1 82 ? -7.722 -5.443 -38.789 1.00 64.38 82 SER A C 1
ATOM 667 O O . SER A 1 82 ? -6.925 -4.637 -39.264 1.00 64.38 82 SER A O 1
ATOM 669 N N . LEU A 1 83 ? -7.336 -6.276 -37.816 1.00 59.34 83 LEU A N 1
ATOM 670 C CA . LEU A 1 83 ? -5.946 -6.323 -37.325 1.00 59.34 83 LEU A CA 1
ATOM 671 C C . LEU A 1 83 ? -4.931 -6.709 -38.419 1.00 59.34 83 LEU A C 1
ATOM 673 O O . LEU A 1 83 ? -3.735 -6.540 -38.213 1.00 59.34 83 LEU A O 1
ATOM 677 N N . GLN A 1 84 ? -5.401 -7.191 -39.574 1.00 61.19 84 GLN A N 1
ATOM 678 C CA . GLN A 1 84 ? -4.586 -7.426 -40.766 1.00 61.19 84 GLN A CA 1
ATOM 679 C C . GLN A 1 84 ? -4.051 -6.128 -41.391 1.00 61.19 84 GLN A C 1
ATOM 681 O O . GLN A 1 84 ? -2.951 -6.139 -41.933 1.00 61.19 84 GLN A O 1
ATOM 686 N N . GLU A 1 85 ? -4.769 -5.008 -41.273 1.00 60.00 85 GLU A N 1
ATOM 687 C CA . GLU A 1 85 ? -4.320 -3.683 -41.740 1.00 60.00 85 GLU A CA 1
ATOM 688 C C . GLU A 1 85 ? -3.246 -3.095 -40.819 1.00 60.00 85 GLU A C 1
ATOM 690 O O . GLU A 1 85 ? -2.322 -2.420 -41.263 1.00 60.00 85 GLU A O 1
ATOM 695 N N . PHE A 1 86 ? -3.325 -3.428 -39.527 1.00 60.19 86 PHE A N 1
ATOM 696 C CA . PHE A 1 86 ? -2.245 -3.243 -38.559 1.00 60.19 86 PHE A CA 1
ATOM 697 C C . PHE A 1 86 ? -1.288 -4.433 -38.580 1.00 60.19 86 PHE A C 1
ATOM 699 O O . PHE A 1 86 ? -0.774 -4.826 -37.528 1.00 60.19 86 PHE A O 1
ATOM 706 N N . GLY A 1 87 ? -1.041 -5.002 -39.764 1.00 49.66 87 GLY A N 1
ATOM 707 C CA . GLY A 1 87 ? 0.153 -5.781 -40.040 1.00 49.66 87 GLY A CA 1
ATOM 708 C C . GLY A 1 87 ? 1.346 -4.884 -39.761 1.00 49.66 87 GLY A C 1
ATOM 709 O O . GLY A 1 87 ? 1.902 -4.263 -40.660 1.00 49.66 87 GLY A O 1
ATOM 710 N N . ALA A 1 88 ? 1.685 -4.744 -38.481 1.00 54.94 88 ALA A N 1
ATOM 711 C CA . ALA A 1 88 ? 2.867 -4.068 -38.034 1.00 54.94 88 ALA A CA 1
ATOM 712 C C . ALA A 1 88 ? 3.990 -4.896 -38.633 1.00 54.94 88 ALA A C 1
ATOM 714 O O . ALA A 1 88 ? 4.372 -5.922 -38.070 1.00 54.94 88 ALA A O 1
ATOM 715 N N . SER A 1 89 ? 4.505 -4.467 -39.790 1.00 51.91 89 SER A N 1
ATOM 716 C CA . SER A 1 89 ? 5.897 -4.719 -40.117 1.00 51.91 89 SER A CA 1
ATOM 717 C C . SER A 1 89 ? 6.617 -4.411 -38.812 1.00 51.91 89 SER A C 1
ATOM 719 O O . SER A 1 89 ? 6.479 -3.268 -38.347 1.00 51.91 89 SER A O 1
ATOM 721 N N . PRO A 1 90 ? 7.199 -5.410 -38.122 1.00 59.44 90 PRO A N 1
ATOM 722 C CA . PRO A 1 90 ? 7.762 -5.174 -36.811 1.00 59.44 90 PRO A CA 1
ATOM 723 C C . PRO A 1 90 ? 8.704 -4.005 -37.010 1.00 59.44 90 PRO A C 1
ATOM 725 O O . PRO A 1 90 ? 9.611 -4.084 -37.836 1.00 59.44 90 PRO A O 1
ATOM 728 N N . VAL A 1 91 ? 8.404 -2.871 -36.372 1.00 62.62 91 VAL A N 1
ATOM 729 C CA . VAL A 1 91 ? 9.321 -1.742 -36.399 1.00 62.62 91 VAL A CA 1
ATOM 730 C C . VAL A 1 91 ? 10.528 -2.289 -35.673 1.00 62.62 91 VAL A C 1
ATOM 732 O O . VAL A 1 91 ? 10.509 -2.416 -34.446 1.00 62.62 91 VAL A O 1
ATOM 735 N N . THR A 1 92 ? 11.504 -2.756 -36.450 1.00 76.44 92 THR A N 1
ATOM 736 C CA . THR A 1 92 ? 12.699 -3.411 -35.950 1.00 76.44 92 THR A CA 1
ATOM 737 C C . THR A 1 92 ? 13.452 -2.334 -35.204 1.00 76.44 92 THR A C 1
ATOM 739 O O . THR A 1 92 ? 14.186 -1.538 -35.785 1.00 76.44 92 THR A O 1
ATOM 742 N N . MET A 1 93 ? 13.170 -2.232 -33.906 1.00 80.62 93 MET A N 1
ATOM 743 C CA . MET A 1 93 ? 13.837 -1.273 -33.052 1.00 80.62 93 MET A CA 1
ATOM 744 C C . MET A 1 93 ? 15.332 -1.586 -33.114 1.00 80.62 93 MET A C 1
ATOM 746 O O . MET A 1 93 ? 15.707 -2.756 -32.986 1.00 80.62 93 MET A O 1
ATOM 750 N N . PRO A 1 94 ? 16.189 -0.566 -33.275 1.00 88.12 94 PRO A N 1
ATOM 751 C CA . PRO A 1 94 ? 17.625 -0.739 -33.183 1.00 88.12 94 PRO A CA 1
ATOM 752 C C . PRO A 1 94 ? 17.995 -1.574 -31.943 1.00 88.12 94 PRO A C 1
ATOM 754 O O . PRO A 1 94 ? 17.472 -1.290 -30.857 1.00 88.12 94 PRO A O 1
ATOM 757 N N . PRO A 1 95 ? 18.917 -2.552 -32.053 1.00 88.56 95 PRO A N 1
ATOM 758 C CA . PRO A 1 95 ? 19.390 -3.352 -30.919 1.00 88.56 95 PRO A CA 1
ATOM 759 C C . PRO A 1 95 ? 19.680 -2.554 -29.628 1.00 88.56 95 PRO A C 1
ATOM 761 O O . PRO A 1 95 ? 19.252 -2.988 -28.553 1.00 88.56 95 PRO A O 1
ATOM 764 N N . PRO A 1 96 ? 20.314 -1.360 -29.675 1.00 89.25 96 PRO A N 1
ATOM 765 C CA . PRO A 1 96 ? 20.528 -0.546 -28.472 1.00 89.25 96 PRO A CA 1
ATOM 766 C C . PRO A 1 96 ? 19.237 -0.027 -27.816 1.00 89.25 96 PRO A C 1
ATOM 768 O O . PRO A 1 96 ? 19.172 0.060 -26.588 1.00 89.25 96 PRO A O 1
ATOM 771 N N . LEU A 1 97 ? 18.193 0.290 -28.593 1.00 89.69 97 LEU A N 1
ATOM 772 C CA . LEU A 1 97 ? 16.893 0.692 -28.044 1.00 89.69 97 LEU A CA 1
ATOM 773 C C . LEU A 1 97 ? 16.167 -0.484 -27.396 1.00 89.69 97 LEU A C 1
ATOM 775 O O . LEU A 1 97 ? 15.557 -0.305 -26.342 1.00 89.69 97 LEU A O 1
ATOM 779 N N . VAL A 1 98 ? 16.274 -1.682 -27.975 1.00 90.75 98 VAL A N 1
ATOM 780 C CA . VAL A 1 98 ? 15.707 -2.908 -27.393 1.00 90.75 98 VAL A CA 1
ATOM 781 C C . VAL A 1 98 ? 16.343 -3.198 -26.033 1.00 90.75 98 VAL A C 1
ATOM 783 O O . VAL A 1 98 ? 15.629 -3.387 -25.047 1.00 90.75 98 VAL A O 1
ATOM 786 N N . ALA A 1 99 ? 17.675 -3.145 -25.947 1.00 92.38 99 ALA A N 1
ATOM 787 C CA . ALA A 1 99 ? 18.399 -3.349 -24.692 1.00 92.38 99 ALA A CA 1
ATOM 788 C C . ALA A 1 99 ? 18.047 -2.284 -23.636 1.00 92.38 99 ALA A C 1
ATOM 790 O O . ALA A 1 99 ? 17.839 -2.604 -22.461 1.00 92.38 99 ALA A O 1
ATOM 791 N N . LEU A 1 100 ? 17.934 -1.013 -24.045 1.00 92.25 100 LEU A N 1
ATOM 792 C CA . LEU A 1 100 ? 17.511 0.065 -23.150 1.00 92.25 100 LEU A CA 1
ATOM 793 C C . LEU A 1 100 ? 16.090 -0.171 -22.630 1.00 92.25 100 LEU A C 1
ATOM 795 O O . LEU A 1 100 ? 15.862 -0.044 -21.426 1.00 92.25 100 LEU A O 1
ATOM 799 N N . LYS A 1 101 ? 15.155 -0.524 -23.515 1.00 90.31 101 LYS A N 1
ATOM 800 C CA . LYS A 1 101 ? 13.758 -0.786 -23.164 1.00 90.31 101 LYS A CA 1
ATOM 801 C C . LYS A 1 101 ? 13.649 -1.920 -22.149 1.00 90.31 101 LYS A C 1
ATOM 803 O O . LYS A 1 101 ? 13.079 -1.705 -21.085 1.00 90.31 101 LYS A O 1
ATOM 808 N N . ALA A 1 102 ? 14.308 -3.051 -22.399 1.00 90.94 102 ALA A N 1
ATOM 809 C CA . ALA A 1 102 ? 14.322 -4.185 -21.474 1.00 90.94 102 ALA A CA 1
ATOM 810 C C . ALA A 1 102 ? 14.824 -3.793 -20.069 1.00 90.94 102 ALA A C 1
ATOM 812 O O . ALA A 1 102 ? 14.236 -4.173 -19.054 1.00 90.94 102 ALA A O 1
ATOM 813 N N . ARG A 1 103 ? 15.875 -2.965 -19.985 1.00 93.00 103 ARG A N 1
ATOM 814 C CA . ARG A 1 103 ? 16.381 -2.457 -18.699 1.00 93.00 103 ARG A CA 1
ATOM 815 C C . ARG A 1 103 ? 15.376 -1.545 -17.993 1.00 93.00 103 ARG A C 1
ATOM 817 O O . ARG A 1 103 ? 15.251 -1.610 -16.769 1.00 93.00 103 ARG A O 1
ATOM 824 N N . LEU A 1 104 ? 14.699 -0.669 -18.734 1.00 90.25 104 LEU A N 1
ATOM 825 C CA . LEU A 1 104 ? 13.675 0.218 -18.177 1.00 90.25 104 LEU A CA 1
ATOM 826 C C . LEU A 1 104 ? 12.452 -0.572 -17.698 1.00 90.25 104 LEU A C 1
ATOM 828 O O . LEU A 1 104 ? 11.913 -0.254 -16.637 1.00 90.25 104 LEU A O 1
ATOM 832 N N . ASP A 1 105 ? 12.075 -1.625 -18.419 1.00 88.12 105 ASP A N 1
ATOM 833 C CA . ASP A 1 105 ? 10.963 -2.510 -18.071 1.00 88.12 105 ASP A CA 1
ATOM 834 C C . ASP A 1 105 ? 11.236 -3.282 -16.777 1.00 88.12 105 ASP A C 1
ATOM 836 O O . ASP A 1 105 ? 10.384 -3.307 -15.889 1.00 88.12 105 ASP A O 1
ATOM 840 N N . LEU A 1 106 ? 12.454 -3.798 -16.586 1.00 91.62 106 LEU A N 1
ATOM 841 C CA . LEU A 1 106 ? 12.864 -4.414 -15.317 1.00 91.62 106 LEU A CA 1
ATOM 842 C C . LEU A 1 106 ? 12.723 -3.425 -14.149 1.00 91.62 106 LEU A C 1
ATOM 844 O O . LEU A 1 106 ? 12.160 -3.742 -13.099 1.00 91.62 106 LEU A O 1
ATOM 848 N N . GLN A 1 107 ? 13.175 -2.184 -14.338 1.00 89.44 107 GLN A N 1
ATOM 849 C CA . GLN A 1 107 ? 13.013 -1.142 -13.324 1.00 89.44 107 GLN A CA 1
ATOM 850 C C . GLN A 1 107 ? 11.529 -0.807 -13.083 1.00 89.44 107 GLN A C 1
ATOM 852 O O . GLN A 1 107 ? 11.146 -0.462 -11.963 1.00 89.44 107 GLN A O 1
ATOM 857 N N . ASN A 1 108 ? 10.682 -0.845 -14.118 1.00 87.75 108 ASN A N 1
ATOM 858 C CA . ASN A 1 108 ? 9.238 -0.607 -13.995 1.00 87.75 108 ASN A CA 1
ATOM 859 C C . ASN A 1 108 ? 8.573 -1.717 -13.180 1.00 87.75 108 ASN A C 1
ATOM 861 O O . ASN A 1 108 ? 7.758 -1.419 -12.306 1.00 87.75 108 ASN A O 1
ATOM 865 N N . LEU A 1 109 ? 8.981 -2.967 -13.395 1.00 88.69 109 LEU A N 1
ATOM 866 C CA . LEU A 1 109 ? 8.514 -4.109 -12.619 1.00 88.69 109 LEU A CA 1
ATOM 867 C C . LEU A 1 109 ? 8.866 -3.957 -11.135 1.00 88.69 109 LEU A C 1
ATOM 869 O O . LEU A 1 109 ? 7.991 -4.077 -10.282 1.00 88.69 109 LEU A O 1
ATOM 873 N N . HIS A 1 110 ? 10.120 -3.616 -10.815 1.00 88.25 110 HIS A N 1
ATOM 874 C CA . HIS A 1 110 ? 10.540 -3.374 -9.428 1.00 88.25 110 HIS A CA 1
ATOM 875 C C . HIS A 1 110 ? 9.691 -2.297 -8.747 1.00 88.25 110 HIS A C 1
ATOM 877 O O . HIS A 1 110 ? 9.312 -2.438 -7.584 1.00 88.25 110 HIS A O 1
ATOM 883 N N . TRP A 1 111 ? 9.370 -1.233 -9.484 1.00 85.94 111 TRP A N 1
ATOM 884 C CA . TRP A 1 111 ? 8.513 -0.169 -8.983 1.00 85.94 111 TRP A CA 1
ATOM 885 C C . TRP A 1 111 ? 7.083 -0.650 -8.712 1.00 85.94 111 TRP A C 1
ATOM 887 O O . TRP A 1 111 ? 6.546 -0.423 -7.628 1.00 85.94 111 TRP A O 1
ATOM 897 N N . SER A 1 112 ? 6.485 -1.358 -9.670 1.00 85.94 112 SER A N 1
ATOM 898 C CA . SER A 1 112 ? 5.141 -1.921 -9.530 1.00 85.94 112 SER A CA 1
ATOM 899 C C . SER A 1 112 ? 5.039 -2.856 -8.319 1.00 85.94 112 SER A C 1
ATOM 901 O O . SER A 1 112 ? 4.091 -2.751 -7.540 1.00 85.94 112 SER A O 1
ATOM 903 N N . LEU A 1 113 ? 6.056 -3.694 -8.095 1.00 89.56 113 LEU A N 1
ATOM 904 C CA . LEU A 1 113 ? 6.125 -4.579 -6.931 1.00 89.56 113 LEU A CA 1
ATOM 905 C C . LEU A 1 113 ? 6.204 -3.806 -5.611 1.00 89.56 113 LEU A C 1
ATOM 907 O O . LEU A 1 113 ? 5.545 -4.185 -4.644 1.00 89.56 113 LEU A O 1
ATOM 911 N N . LEU A 1 114 ? 6.989 -2.726 -5.548 1.00 89.31 114 LEU A N 1
ATOM 912 C CA . LEU A 1 114 ? 7.080 -1.892 -4.347 1.00 89.31 114 LEU A CA 1
ATOM 913 C C . LEU A 1 114 ? 5.732 -1.240 -4.014 1.00 89.31 114 LEU A C 1
ATOM 915 O O . LEU A 1 114 ? 5.302 -1.292 -2.862 1.00 89.31 114 LEU A O 1
ATOM 919 N N . ARG A 1 115 ? 5.047 -0.686 -5.020 1.00 87.81 115 ARG A N 1
ATOM 920 C CA . ARG A 1 115 ? 3.716 -0.087 -4.853 1.00 87.81 115 ARG A CA 1
ATOM 921 C C . ARG A 1 115 ? 2.695 -1.127 -4.386 1.00 87.81 115 ARG A C 1
ATOM 923 O O . ARG A 1 115 ? 2.043 -0.916 -3.373 1.00 87.81 115 ARG A O 1
ATOM 930 N N . SER A 1 116 ? 2.668 -2.299 -5.025 1.00 87.94 116 SER A N 1
ATOM 931 C CA . SER A 1 116 ? 1.794 -3.411 -4.627 1.00 87.94 116 SER A CA 1
ATOM 932 C C . SER A 1 116 ? 2.028 -3.862 -3.178 1.00 87.94 116 SER A C 1
ATOM 934 O O . SER A 1 116 ? 1.074 -4.153 -2.459 1.00 87.94 116 SER A O 1
ATOM 936 N N . ARG A 1 117 ? 3.284 -3.884 -2.709 1.00 88.94 117 ARG A N 1
ATOM 937 C CA . ARG A 1 117 ? 3.603 -4.195 -1.304 1.00 88.94 117 ARG A CA 1
ATOM 938 C C . ARG A 1 117 ? 3.084 -3.129 -0.342 1.00 88.94 117 ARG A C 1
ATOM 940 O O . ARG A 1 117 ? 2.555 -3.489 0.707 1.00 88.94 117 ARG A O 1
ATOM 947 N N . ALA A 1 118 ? 3.233 -1.851 -0.686 1.00 89.88 118 ALA A N 1
ATOM 948 C CA . ALA A 1 118 ? 2.717 -0.750 0.122 1.00 89.88 118 ALA A CA 1
ATOM 949 C C . ALA A 1 118 ? 1.182 -0.782 0.199 1.00 89.88 118 ALA A C 1
ATOM 951 O O . ALA A 1 118 ? 0.623 -0.679 1.290 1.00 89.88 118 ALA A O 1
ATOM 952 N N . ASP A 1 119 ? 0.517 -1.026 -0.931 1.00 88.25 119 ASP A N 1
ATOM 953 C CA . ASP A 1 119 ? -0.939 -1.163 -0.998 1.00 88.25 119 ASP A CA 1
ATOM 954 C C . ASP A 1 119 ? -1.424 -2.349 -0.158 1.00 88.25 119 ASP A C 1
ATOM 956 O O . ASP A 1 119 ? -2.355 -2.207 0.630 1.00 88.25 119 ASP A O 1
ATOM 960 N N . LYS A 1 120 ? -0.744 -3.502 -0.247 1.00 87.50 120 LYS A N 1
ATOM 961 C CA . LYS A 1 120 ? -1.061 -4.685 0.565 1.00 87.50 120 LYS A CA 1
ATOM 962 C C . LYS A 1 120 ? -0.915 -4.408 2.062 1.00 87.50 120 LYS A C 1
ATOM 964 O O . LYS A 1 120 ? -1.750 -4.855 2.845 1.00 87.50 120 LYS A O 1
ATOM 969 N N . LEU A 1 121 ? 0.122 -3.676 2.476 1.00 91.31 121 LEU A N 1
ATOM 970 C CA . LEU A 1 121 ? 0.305 -3.283 3.876 1.00 91.31 121 LEU A CA 1
ATOM 971 C C . LEU A 1 121 ? -0.864 -2.413 4.352 1.00 91.31 121 LEU A C 1
ATOM 973 O O . LEU A 1 121 ? -1.458 -2.705 5.387 1.00 91.31 121 LEU A O 1
ATOM 977 N N . ASN A 1 122 ? -1.222 -1.386 3.579 1.00 90.31 122 ASN A N 1
ATOM 978 C CA . ASN A 1 122 ? -2.341 -0.500 3.894 1.00 90.31 122 ASN A CA 1
ATOM 979 C C . ASN A 1 122 ? -3.662 -1.285 3.987 1.00 90.31 122 ASN A C 1
ATOM 981 O O . ASN A 1 122 ? -4.381 -1.194 4.979 1.00 90.31 122 ASN A O 1
ATOM 985 N N . GLN A 1 123 ? -3.945 -2.117 2.985 1.00 88.06 123 GLN A N 1
ATOM 986 C CA . GLN A 1 123 ? -5.165 -2.914 2.907 1.00 88.06 123 GLN A CA 1
ATOM 987 C C . GLN A 1 123 ? -5.301 -3.884 4.083 1.00 88.06 123 GLN A C 1
ATOM 989 O O . GLN A 1 123 ? -6.321 -3.867 4.762 1.00 88.06 123 GLN A O 1
ATOM 994 N N . THR A 1 124 ? -4.267 -4.680 4.362 1.00 90.31 124 THR A N 1
ATOM 995 C CA . THR A 1 124 ? -4.297 -5.674 5.451 1.00 90.31 124 THR A CA 1
ATOM 996 C C . THR A 1 124 ? -4.468 -5.032 6.826 1.00 90.31 124 THR A C 1
ATOM 998 O O . THR A 1 124 ? -5.185 -5.572 7.669 1.00 90.31 124 THR A O 1
ATOM 1001 N N . PHE A 1 125 ? -3.850 -3.868 7.057 1.00 93.50 125 PHE A N 1
ATOM 1002 C CA . PHE A 1 125 ? -4.020 -3.132 8.305 1.00 93.50 125 PHE A CA 1
ATOM 1003 C C . PHE A 1 125 ? -5.466 -2.658 8.481 1.00 93.50 125 PHE A C 1
ATOM 1005 O O . PHE A 1 125 ? -6.090 -2.981 9.492 1.00 93.50 125 PHE A O 1
ATOM 1012 N N . TRP A 1 126 ? -6.017 -1.938 7.500 1.00 88.94 126 TRP A N 1
ATOM 1013 C CA . TRP A 1 126 ? -7.373 -1.393 7.612 1.00 88.94 126 TRP A CA 1
ATOM 1014 C C . TRP A 1 126 ? -8.444 -2.473 7.627 1.00 88.94 126 TRP A C 1
ATOM 1016 O O . TRP A 1 126 ? -9.380 -2.374 8.410 1.00 88.94 126 TRP A O 1
ATOM 1026 N N . GLU A 1 127 ? -8.281 -3.533 6.841 1.00 90.88 127 GLU A N 1
ATOM 1027 C CA . GLU A 1 127 ? -9.186 -4.679 6.864 1.00 90.88 127 GLU A CA 1
ATOM 1028 C C . GLU A 1 127 ? -9.231 -5.325 8.251 1.00 90.88 127 GLU A C 1
ATOM 1030 O O . GLU A 1 127 ? -10.313 -5.516 8.807 1.00 90.88 127 GLU A O 1
ATOM 1035 N N . SER A 1 128 ? -8.067 -5.591 8.855 1.00 92.81 128 SER A N 1
ATOM 1036 C CA . SER A 1 128 ? -8.009 -6.165 10.201 1.00 92.81 128 SER A CA 1
ATOM 1037 C C . SER A 1 128 ? -8.599 -5.227 11.258 1.00 92.81 128 SER A C 1
ATOM 1039 O O . SER A 1 128 ? -9.181 -5.716 12.227 1.00 92.81 128 SER A O 1
ATOM 1041 N N . GLN A 1 129 ? -8.423 -3.910 11.118 1.00 92.44 129 GLN A N 1
ATOM 1042 C CA . GLN A 1 129 ? -8.946 -2.925 12.069 1.00 92.44 129 GLN A CA 1
ATOM 1043 C C . GLN A 1 129 ? -10.465 -2.794 11.966 1.00 92.44 129 GLN A C 1
ATOM 1045 O O . GLN A 1 129 ? -11.147 -2.928 12.980 1.00 92.44 129 GLN A O 1
ATOM 1050 N N . SER A 1 130 ? -10.999 -2.637 10.753 1.00 91.00 130 SER A N 1
ATOM 1051 C CA . SER A 1 130 ? -12.444 -2.639 10.500 1.00 91.00 130 SER A CA 1
ATOM 1052 C C . SER A 1 130 ? -13.089 -3.938 10.971 1.00 91.00 130 SER A C 1
ATOM 1054 O O . SER A 1 130 ? -14.128 -3.907 11.621 1.00 91.00 130 SER A O 1
ATOM 1056 N N . GLN A 1 131 ? -12.435 -5.083 10.743 1.00 92.94 131 GLN A N 1
ATOM 1057 C CA . GLN A 1 131 ? -12.949 -6.368 11.201 1.00 92.94 131 GLN A CA 1
ATOM 1058 C C . GLN A 1 131 ? -13.111 -6.453 12.707 1.00 92.94 131 GLN A C 1
ATOM 1060 O O . GLN A 1 131 ? -14.161 -6.882 13.180 1.00 92.94 131 GLN A O 1
ATOM 1065 N N . ARG A 1 132 ? -12.075 -6.076 13.449 1.00 93.50 132 ARG A N 1
ATOM 1066 C CA . ARG A 1 132 ? -12.102 -6.135 14.909 1.00 93.50 132 ARG A CA 1
ATOM 1067 C C . ARG A 1 132 ? -13.093 -5.134 15.487 1.00 93.50 132 ARG A C 1
ATOM 1069 O O . ARG A 1 132 ? -13.820 -5.490 16.407 1.00 93.50 132 ARG A O 1
ATOM 1076 N N . PHE A 1 133 ? -13.140 -3.933 14.916 1.00 93.69 133 PHE A N 1
ATOM 1077 C CA . PHE A 1 133 ? -14.081 -2.898 15.316 1.00 93.69 133 PHE A CA 1
ATOM 1078 C C . PHE A 1 133 ? -15.529 -3.386 15.167 1.00 93.69 133 PHE A C 1
ATOM 1080 O O . PHE A 1 133 ? -16.252 -3.464 16.155 1.00 93.69 133 PHE A O 1
ATOM 1087 N N . GLU A 1 134 ? -15.914 -3.831 13.966 1.00 91.44 134 GLU A N 1
ATOM 1088 C CA . GLU A 1 134 ? -17.274 -4.312 13.696 1.00 91.44 134 GLU A CA 1
ATOM 1089 C C . GLU A 1 134 ? -17.622 -5.555 14.533 1.00 91.44 134 GLU A C 1
ATOM 1091 O O . GLU A 1 134 ? -18.760 -5.719 14.957 1.00 91.44 134 GLU A O 1
ATOM 1096 N N . GLN A 1 135 ? -16.668 -6.455 14.796 1.00 94.44 135 GLN A N 1
ATOM 1097 C CA . GLN A 1 135 ? -16.913 -7.627 15.648 1.00 94.44 135 GLN A CA 1
ATOM 1098 C C . GLN A 1 135 ? -17.262 -7.234 17.087 1.00 94.44 135 GLN A C 1
ATOM 1100 O O . GLN A 1 135 ? -18.180 -7.809 17.670 1.00 94.44 135 GLN A O 1
ATOM 1105 N N . GLN A 1 136 ? -16.539 -6.271 17.659 1.00 93.62 136 GLN A N 1
ATOM 1106 C CA . GLN A 1 136 ? -16.774 -5.819 19.030 1.00 93.62 136 GLN A CA 1
ATOM 1107 C C . GLN A 1 136 ? -18.032 -4.958 19.140 1.00 93.62 136 GLN A C 1
ATOM 1109 O O . GLN A 1 136 ? -18.806 -5.135 20.077 1.00 93.62 136 GLN A O 1
ATOM 1114 N N . GLU A 1 137 ? -18.272 -4.088 18.161 1.00 92.00 137 GLU A N 1
ATOM 1115 C CA . GLU A 1 137 ? -19.497 -3.293 18.082 1.00 92.00 137 GLU A CA 1
ATOM 1116 C C . GLU A 1 137 ? -20.731 -4.198 17.989 1.00 92.00 137 GLU A C 1
ATOM 1118 O O . GLU A 1 137 ? -21.651 -4.075 18.794 1.00 92.00 137 GLU A O 1
ATOM 1123 N N . ASN A 1 138 ? -20.723 -5.180 17.081 1.00 91.56 138 ASN A N 1
ATOM 1124 C CA . ASN A 1 138 ? -21.825 -6.133 16.961 1.00 91.56 138 ASN A CA 1
ATOM 1125 C C . ASN A 1 138 ? -22.002 -6.970 18.232 1.00 91.56 138 ASN A C 1
ATOM 1127 O O . ASN A 1 138 ? -23.130 -7.279 18.598 1.00 91.56 138 ASN A O 1
ATOM 1131 N N . ALA A 1 139 ? -20.920 -7.327 18.932 1.00 91.50 139 ALA A N 1
ATOM 1132 C CA . ALA A 1 139 ? -21.030 -8.020 20.212 1.00 91.50 139 ALA A CA 1
ATOM 1133 C C . ALA A 1 139 ? -21.771 -7.170 21.258 1.00 91.50 139 ALA A C 1
ATOM 1135 O O . ALA A 1 139 ? -22.625 -7.704 21.960 1.00 91.50 139 ALA A O 1
ATOM 1136 N N . LEU A 1 140 ? -21.507 -5.859 21.318 1.00 89.81 140 LEU A N 1
ATOM 1137 C CA . LEU A 1 140 ? -22.226 -4.934 22.201 1.00 89.81 140 LEU A CA 1
ATOM 1138 C C . LEU A 1 140 ? -23.688 -4.765 21.780 1.00 89.81 140 LEU A C 1
ATOM 1140 O O . LEU A 1 140 ? -24.583 -4.898 22.611 1.00 89.81 140 LEU A O 1
ATOM 1144 N N . ILE A 1 141 ? -23.959 -4.553 20.494 1.00 88.62 141 ILE A N 1
ATOM 1145 C CA . ILE A 1 141 ? -25.335 -4.436 19.987 1.00 88.62 141 ILE A CA 1
ATOM 1146 C C . ILE A 1 141 ? -26.129 -5.716 20.293 1.00 88.62 141 ILE A C 1
ATOM 1148 O O . ILE A 1 141 ? -27.258 -5.645 20.767 1.00 88.62 141 ILE A O 1
ATOM 1152 N N . ASN A 1 142 ? -25.518 -6.890 20.127 1.00 88.38 142 ASN A N 1
ATOM 1153 C CA . ASN A 1 142 ? -26.154 -8.173 20.429 1.00 88.38 142 ASN A CA 1
ATOM 1154 C C . ASN A 1 142 ? -26.428 -8.382 21.927 1.00 88.38 142 ASN A C 1
ATOM 1156 O O . ASN A 1 142 ? -27.319 -9.158 22.264 1.00 88.38 142 ASN A O 1
ATOM 1160 N N . THR A 1 143 ? -25.690 -7.720 22.829 1.00 87.25 143 THR A N 1
ATOM 1161 C CA . THR A 1 143 ? -26.002 -7.754 24.273 1.00 87.25 143 THR A CA 1
ATOM 1162 C C . THR A 1 143 ? -27.224 -6.917 24.644 1.00 87.25 143 THR A C 1
ATOM 1164 O O . THR A 1 143 ? -27.866 -7.214 25.649 1.00 87.25 143 THR A O 1
ATOM 1167 N N . TYR A 1 144 ? -27.586 -5.935 23.814 1.00 83.06 144 TYR A N 1
ATOM 1168 C CA . TYR A 1 144 ? -28.772 -5.094 23.978 1.00 83.06 144 TYR A CA 1
ATOM 1169 C C . TYR A 1 144 ? -29.694 -5.239 22.756 1.00 83.06 144 TYR A C 1
ATOM 1171 O O . TYR A 1 144 ? -29.808 -4.302 21.963 1.00 83.06 144 TYR A O 1
ATOM 1179 N N . PRO A 1 145 ? -30.344 -6.402 22.553 1.00 71.88 145 PRO A N 1
ATOM 1180 C CA . PRO A 1 145 ? -31.293 -6.566 21.462 1.00 71.88 145 PRO A CA 1
ATOM 1181 C C . PRO A 1 145 ? -32.514 -5.673 21.721 1.00 71.88 145 PRO A C 1
ATOM 1183 O O . PRO A 1 145 ? -33.428 -6.033 22.460 1.00 71.88 145 PRO A O 1
ATOM 1186 N N . SER A 1 146 ? -32.507 -4.475 21.144 1.00 64.31 146 SER A N 1
ATOM 1187 C CA . SER A 1 146 ? -33.600 -3.515 21.263 1.00 64.31 146 SER A CA 1
ATOM 1188 C C . SER A 1 146 ? -34.791 -3.952 20.408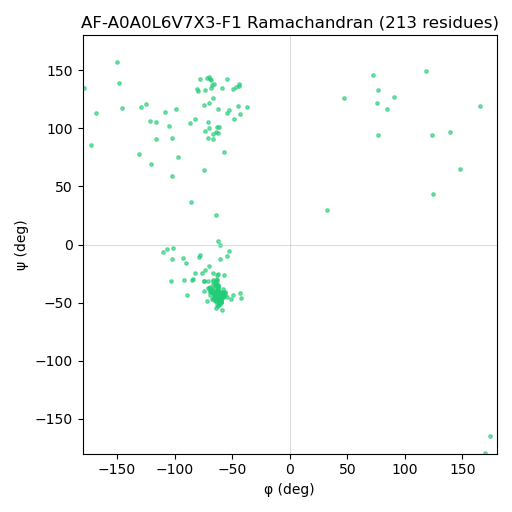 1.00 64.31 146 SER A C 1
ATOM 1190 O O . SER A 1 146 ? -34.685 -4.018 19.184 1.00 64.31 146 SER A O 1
ATOM 1192 N N . SER A 1 147 ? -35.952 -4.172 21.029 1.00 60.00 147 SER A N 1
ATOM 1193 C CA . SER A 1 147 ? -37.226 -3.899 20.353 1.00 60.00 147 SER A CA 1
ATOM 1194 C C . SER A 1 147 ? -37.341 -2.381 20.191 1.00 60.00 147 SER A C 1
ATOM 1196 O O . SER A 1 147 ? -37.071 -1.649 21.141 1.00 60.00 147 SER A O 1
ATOM 1198 N N . GLU A 1 148 ? -37.732 -1.893 19.008 1.00 61.72 148 GLU A N 1
ATOM 1199 C CA . GLU A 1 148 ? -37.777 -0.458 18.640 1.00 61.72 148 GLU A CA 1
ATOM 1200 C C . GLU A 1 148 ? -38.590 0.445 19.601 1.00 61.72 148 GLU A C 1
ATOM 1202 O O . GLU A 1 148 ? -38.531 1.667 19.496 1.00 61.72 148 GLU A O 1
ATOM 1207 N N . SER A 1 149 ? -39.334 -0.130 20.549 1.00 62.28 149 SER A N 1
ATOM 1208 C CA . SER A 1 149 ? -40.166 0.562 21.537 1.00 62.28 149 SER A CA 1
ATOM 1209 C C . SER A 1 149 ? -39.487 0.876 22.881 1.00 62.28 149 SER A C 1
ATOM 1211 O O . SER A 1 149 ? -40.047 1.650 23.659 1.00 62.28 149 SER A O 1
ATOM 1213 N N . ASP A 1 150 ? -38.306 0.322 23.179 1.00 73.25 150 ASP A N 1
ATOM 1214 C CA . ASP A 1 150 ? -37.686 0.431 24.511 1.00 73.25 150 ASP A CA 1
ATOM 1215 C C . ASP A 1 150 ? -36.642 1.560 24.585 1.00 73.25 150 ASP A C 1
ATOM 1217 O O . ASP A 1 150 ? -35.431 1.329 24.641 1.00 73.25 150 ASP A O 1
ATOM 1221 N N . LEU A 1 151 ? -37.127 2.805 24.648 1.00 71.38 151 LEU A N 1
ATOM 1222 C CA . LEU A 1 151 ? -36.327 4.025 24.866 1.00 71.38 151 LEU A CA 1
ATOM 1223 C C . LEU A 1 151 ? -35.220 3.905 25.947 1.00 71.38 151 LEU A C 1
ATOM 1225 O O . LEU A 1 151 ? -34.086 4.294 25.660 1.00 71.38 151 LEU A O 1
ATOM 1229 N N . PRO A 1 152 ? -35.462 3.347 27.156 1.00 76.25 152 PRO A N 1
ATOM 1230 C CA . PRO A 1 152 ? -34.412 3.246 28.176 1.00 76.25 152 PRO A CA 1
ATOM 1231 C C . PRO A 1 152 ? -33.264 2.298 27.790 1.00 76.25 152 PRO A C 1
ATOM 1233 O O . PRO A 1 152 ? -32.116 2.545 28.155 1.00 76.25 152 PRO A O 1
ATOM 1236 N N . ASN A 1 153 ? -33.534 1.244 27.012 1.00 77.56 153 ASN A N 1
ATOM 1237 C CA . ASN A 1 153 ? -32.487 0.341 26.520 1.00 77.56 153 ASN A CA 1
ATOM 1238 C C . ASN A 1 153 ? -31.622 1.025 25.453 1.00 77.56 153 ASN A C 1
ATOM 1240 O O . ASN A 1 153 ? -30.419 0.774 25.368 1.00 77.56 153 ASN A O 1
ATOM 1244 N N . GLN A 1 154 ? -32.214 1.935 24.677 1.00 82.19 154 GLN A N 1
ATOM 1245 C CA . GLN A 1 154 ? -31.507 2.704 23.660 1.00 82.19 154 GLN A CA 1
ATOM 1246 C C . GLN A 1 154 ? -30.532 3.722 24.270 1.00 82.19 154 GLN A C 1
ATOM 1248 O O . GLN A 1 154 ? -29.395 3.815 23.809 1.00 82.19 154 GLN A O 1
ATOM 1253 N N . GLU A 1 155 ? -30.925 4.448 25.320 1.00 85.94 155 GLU A N 1
ATOM 1254 C CA . GLU A 1 155 ? -30.028 5.390 26.012 1.00 85.94 155 GLU A CA 1
ATOM 1255 C C . GLU A 1 155 ? -28.834 4.675 26.663 1.00 85.94 155 GLU A C 1
ATOM 1257 O O . GLU A 1 155 ? -27.695 5.142 26.565 1.00 85.94 155 GLU A O 1
ATOM 1262 N N . LEU A 1 156 ? -29.070 3.504 27.263 1.00 86.31 156 LEU A N 1
ATOM 1263 C CA . LEU A 1 156 ? -28.009 2.663 27.823 1.00 86.31 156 LEU A CA 1
ATOM 1264 C C . LEU A 1 156 ? -27.058 2.142 26.738 1.00 86.31 156 LEU A C 1
ATOM 1266 O O . LEU A 1 156 ? -25.839 2.196 26.920 1.00 86.31 156 LEU A O 1
ATOM 1270 N N . LEU A 1 157 ? -27.594 1.690 25.597 1.00 88.38 157 LEU A N 1
ATOM 1271 C CA . LEU A 1 157 ? -26.790 1.263 24.453 1.00 88.38 157 LEU A CA 1
ATOM 1272 C C . LEU A 1 157 ? -25.912 2.411 23.942 1.00 88.38 157 LEU A C 1
ATOM 1274 O O . LEU A 1 157 ? -24.708 2.216 23.786 1.00 88.38 157 LEU A O 1
ATOM 1278 N N . LEU A 1 158 ? -26.476 3.606 23.743 1.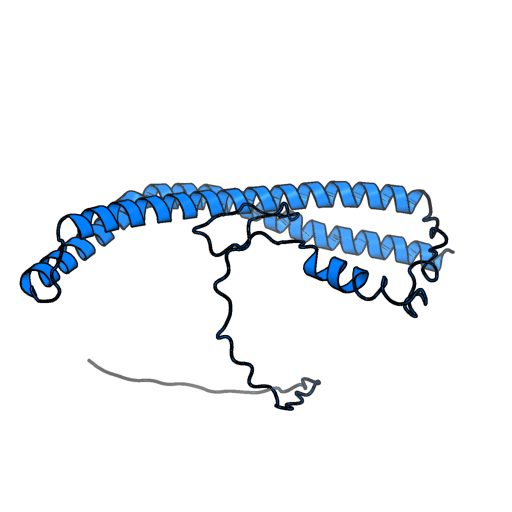00 88.56 158 LEU A N 1
ATOM 1279 C CA . LEU A 1 158 ? -25.732 4.782 23.278 1.00 88.56 158 LEU A CA 1
ATOM 1280 C C . LEU A 1 158 ? -24.604 5.162 24.246 1.00 88.56 158 LEU A C 1
ATOM 1282 O O . LEU A 1 158 ? -23.459 5.313 23.823 1.00 88.56 158 LEU A O 1
ATOM 1286 N N . GLY A 1 159 ? -24.888 5.217 25.551 1.00 90.75 159 GLY A N 1
ATOM 1287 C CA . GLY A 1 159 ? -23.861 5.476 26.564 1.00 90.75 159 GLY A CA 1
ATOM 1288 C C . GLY A 1 159 ? -22.769 4.397 26.600 1.00 90.75 159 GLY A C 1
ATOM 1289 O O . GLY A 1 159 ? -21.592 4.705 26.805 1.00 90.75 159 GLY A O 1
ATOM 1290 N N . SER A 1 160 ? -23.128 3.131 26.363 1.00 91.12 160 SER A N 1
ATOM 1291 C CA . SER A 1 160 ? -22.160 2.032 26.272 1.00 91.12 160 SER A CA 1
ATOM 1292 C C . SER A 1 160 ? -21.289 2.114 25.010 1.00 91.12 160 SER A C 1
ATOM 1294 O O . SER A 1 160 ? -20.083 1.866 25.094 1.00 91.12 160 SER A O 1
ATOM 1296 N N . LEU A 1 161 ? -21.864 2.535 23.875 1.00 92.38 161 LEU A N 1
ATOM 1297 C CA . LEU A 1 161 ? -21.153 2.763 22.614 1.00 92.38 161 LEU A CA 1
ATOM 1298 C C . LEU A 1 161 ? -20.144 3.904 22.753 1.00 92.38 161 LEU A C 1
ATOM 1300 O O . LEU A 1 161 ? -18.998 3.743 22.344 1.00 92.38 161 LEU A O 1
ATOM 1304 N N . ASP A 1 162 ? -20.516 5.013 23.391 1.00 93.50 162 ASP A N 1
ATOM 1305 C CA . ASP A 1 162 ? -19.600 6.136 23.636 1.00 93.50 162 ASP A CA 1
ATOM 1306 C C . ASP A 1 162 ? -18.378 5.701 24.455 1.00 93.50 162 ASP A C 1
ATOM 1308 O O . ASP A 1 162 ? -17.227 5.999 24.111 1.00 93.50 162 ASP A O 1
ATOM 1312 N N . GLN A 1 163 ? -18.605 4.926 25.519 1.00 94.69 163 GLN A N 1
ATOM 1313 C CA . GLN A 1 163 ? -17.512 4.372 26.316 1.00 94.69 163 GLN A CA 1
ATOM 1314 C C . GLN A 1 163 ? -16.677 3.350 25.538 1.00 94.69 163 GLN A C 1
ATOM 1316 O O . GLN A 1 163 ? -15.471 3.248 25.778 1.00 94.69 163 GLN A O 1
ATOM 1321 N N . PHE A 1 164 ? -17.299 2.575 24.650 1.00 95.50 164 PHE A N 1
ATOM 1322 C CA . PHE A 1 164 ? -16.608 1.653 23.757 1.00 95.50 164 PHE A CA 1
ATOM 1323 C C . PHE A 1 164 ? -15.699 2.409 22.785 1.00 95.50 164 PHE A C 1
ATOM 1325 O O . PHE A 1 164 ? -14.513 2.097 22.719 1.00 95.50 164 PHE A O 1
ATOM 1332 N N . TYR A 1 165 ? -16.192 3.453 22.114 1.00 94.81 165 TYR A N 1
ATOM 1333 C CA . TYR A 1 165 ? -15.395 4.275 21.200 1.00 94.81 165 TYR A CA 1
ATOM 1334 C C . TYR A 1 165 ? -14.190 4.912 21.890 1.00 94.81 165 TYR A C 1
ATOM 1336 O O . TYR A 1 165 ? -13.072 4.863 21.368 1.00 94.81 165 TYR A O 1
ATOM 1344 N N . ALA A 1 166 ? -14.395 5.478 23.082 1.00 95.00 166 ALA A N 1
ATOM 1345 C CA . ALA A 1 166 ? -13.315 6.074 23.859 1.00 95.00 166 ALA A CA 1
ATOM 1346 C C . ALA A 1 166 ? -12.229 5.042 24.209 1.00 95.00 166 ALA A C 1
ATOM 1348 O O . ALA A 1 166 ? -11.037 5.307 24.033 1.00 95.00 166 ALA A O 1
ATOM 1349 N N . ARG A 1 167 ? -12.634 3.847 24.659 1.00 96.25 167 ARG A N 1
ATOM 1350 C CA . ARG A 1 167 ? -11.714 2.747 24.986 1.00 96.25 167 ARG A CA 1
ATOM 1351 C C . ARG A 1 167 ? -10.989 2.218 23.753 1.00 96.25 167 ARG A C 1
ATOM 1353 O O . ARG A 1 167 ? -9.765 2.114 23.771 1.00 96.25 167 ARG A O 1
ATOM 1360 N N . TRP A 1 168 ? -11.715 1.983 22.664 1.00 94.94 168 TRP A N 1
ATOM 1361 C CA . TRP A 1 168 ? -11.170 1.502 21.397 1.00 94.94 168 TRP A CA 1
ATOM 1362 C C . TRP A 1 168 ? -10.040 2.401 20.875 1.00 94.94 168 TRP A C 1
ATOM 1364 O O . TRP A 1 168 ? -8.975 1.911 20.496 1.00 94.94 168 TRP A O 1
ATOM 1374 N N . LEU A 1 169 ? -10.224 3.726 20.909 1.00 93.44 169 LEU A N 1
ATOM 1375 C CA . LEU A 1 169 ? -9.197 4.680 20.472 1.00 93.44 169 LEU A CA 1
ATOM 1376 C C . LEU A 1 169 ? -7.926 4.620 21.331 1.00 93.44 169 LEU A C 1
ATOM 1378 O O . LEU A 1 169 ? -6.816 4.726 20.798 1.00 93.44 169 LEU A O 1
ATOM 1382 N N . ILE A 1 170 ? -8.073 4.442 22.646 1.00 95.06 170 ILE A N 1
ATOM 1383 C CA . ILE A 1 170 ? -6.940 4.317 23.572 1.00 95.06 170 ILE A CA 1
ATOM 1384 C C . ILE A 1 170 ? -6.178 3.019 23.293 1.00 95.06 170 ILE A C 1
ATOM 1386 O O . ILE A 1 170 ? -4.953 3.044 23.154 1.00 95.06 170 ILE A O 1
ATOM 1390 N N . GLU A 1 171 ? -6.894 1.905 23.153 1.00 94.81 171 GLU A N 1
ATOM 1391 C CA . GLU A 1 171 ? -6.312 0.582 22.911 1.00 94.81 171 GLU A CA 1
ATOM 1392 C C . GLU A 1 171 ? -5.571 0.517 21.569 1.00 94.81 171 GLU A C 1
ATOM 1394 O O . GLU A 1 171 ? -4.431 0.047 21.494 1.00 94.81 17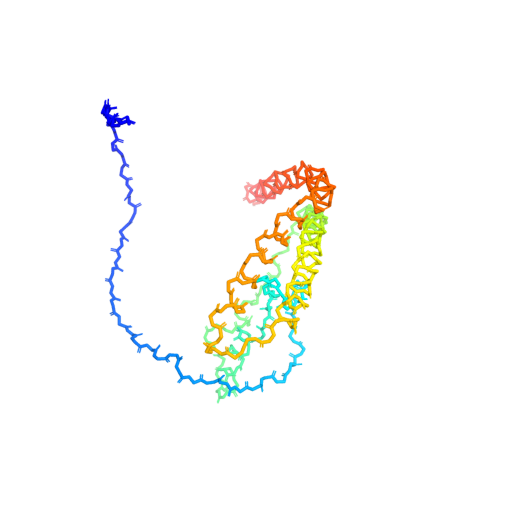1 GLU A O 1
ATOM 1399 N N . GLN A 1 172 ? -6.169 1.048 20.500 1.00 94.12 172 GLN A N 1
ATOM 1400 C CA . GLN A 1 172 ? -5.577 0.973 19.163 1.00 94.12 172 GLN A CA 1
ATOM 1401 C C . GLN A 1 172 ? -4.447 1.980 18.925 1.00 94.12 172 GLN A C 1
ATOM 1403 O O . GLN A 1 172 ? -3.727 1.864 17.928 1.00 94.12 172 GLN A O 1
ATOM 1408 N N . ARG A 1 173 ? -4.216 2.941 19.829 1.00 95.19 173 ARG A N 1
ATOM 1409 C CA . ARG A 1 173 ? -3.161 3.962 19.687 1.00 95.19 173 ARG A CA 1
ATOM 1410 C C . ARG A 1 173 ? -1.801 3.358 19.325 1.00 95.19 173 ARG A C 1
ATOM 1412 O O . ARG A 1 173 ? -1.098 3.882 18.455 1.00 95.19 173 ARG A O 1
ATOM 1419 N N . HIS A 1 174 ? -1.416 2.261 19.975 1.00 94.44 174 HIS A N 1
ATOM 1420 C CA . HIS A 1 174 ? -0.129 1.607 19.726 1.00 94.44 174 HIS A CA 1
ATOM 1421 C C . HIS A 1 174 ? -0.072 0.941 18.348 1.00 94.44 174 HIS A C 1
ATOM 1423 O O . HIS A 1 174 ? 0.938 1.069 17.653 1.00 94.44 174 HIS A O 1
ATOM 1429 N N . ALA A 1 175 ? -1.165 0.307 17.917 1.00 93.69 175 ALA A N 1
ATOM 1430 C CA . ALA A 1 175 ? -1.277 -0.288 16.589 1.00 93.69 175 ALA A CA 1
ATOM 1431 C C . ALA A 1 175 ? -1.180 0.780 15.487 1.00 93.69 175 ALA A C 1
ATOM 1433 O O . ALA A 1 175 ? -0.397 0.618 14.550 1.00 93.69 175 ALA A O 1
ATOM 1434 N N . PHE A 1 176 ? -1.877 1.913 15.640 1.00 94.38 176 PHE A N 1
ATOM 1435 C CA . PHE A 1 176 ? -1.766 3.051 14.720 1.00 94.38 176 PHE A CA 1
ATOM 1436 C C . PHE A 1 176 ? -0.362 3.650 14.703 1.00 94.38 176 PHE A C 1
ATOM 1438 O O . PHE A 1 176 ? 0.144 4.009 13.644 1.00 94.38 176 PHE A O 1
ATOM 1445 N N . THR A 1 177 ? 0.302 3.731 15.855 1.00 96.44 177 THR A N 1
ATOM 1446 C CA . THR A 1 177 ? 1.680 4.240 15.926 1.00 96.44 177 THR A CA 1
ATOM 1447 C C . THR A 1 177 ? 2.651 3.320 15.183 1.00 96.44 177 THR A C 1
ATOM 1449 O O . THR A 1 177 ? 3.486 3.795 14.411 1.00 96.44 177 THR A O 1
ATOM 1452 N N . ALA A 1 178 ? 2.526 2.003 15.370 1.00 96.12 178 ALA A N 1
ATOM 1453 C CA . ALA A 1 178 ? 3.345 1.011 14.678 1.00 96.12 178 ALA A CA 1
ATOM 1454 C C . ALA A 1 178 ? 3.094 1.016 13.160 1.00 96.12 178 ALA A C 1
ATOM 1456 O O . ALA A 1 178 ? 4.049 1.011 12.380 1.00 96.12 178 ALA A O 1
ATOM 1457 N N . TYR A 1 179 ? 1.826 1.096 12.749 1.00 96.00 179 TYR A N 1
ATOM 1458 C CA . TYR A 1 179 ? 1.430 1.246 11.350 1.00 96.00 179 TYR A CA 1
ATOM 1459 C C . TYR A 1 179 ? 1.980 2.537 10.734 1.00 96.00 179 TYR A C 1
ATOM 1461 O O . TYR A 1 179 ? 2.606 2.506 9.680 1.00 96.00 179 TYR A O 1
ATOM 1469 N N . ASN A 1 180 ? 1.826 3.676 11.410 1.00 95.56 180 ASN A N 1
ATOM 1470 C CA . ASN A 1 180 ? 2.352 4.946 10.921 1.00 95.56 180 ASN A CA 1
ATOM 1471 C C . ASN A 1 180 ? 3.868 4.865 10.740 1.00 95.56 180 ASN A C 1
ATOM 1473 O O . ASN A 1 180 ? 4.386 5.312 9.722 1.00 95.56 180 ASN A O 1
ATOM 1477 N N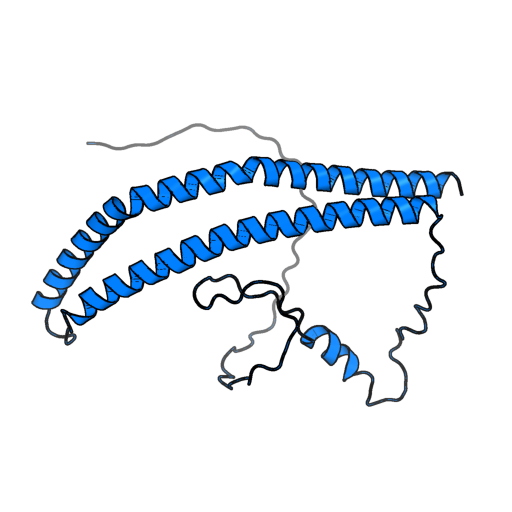 . ARG A 1 181 ? 4.593 4.241 11.674 1.00 97.00 181 ARG A N 1
ATOM 1478 C CA . ARG A 1 181 ? 6.043 4.054 11.546 1.00 97.00 181 ARG A CA 1
ATOM 1479 C C . ARG A 1 181 ? 6.419 3.242 10.304 1.00 97.00 181 ARG A C 1
ATOM 1481 O O . ARG A 1 181 ? 7.359 3.624 9.608 1.00 97.00 181 ARG A O 1
ATOM 1488 N N . SER A 1 182 ? 5.715 2.146 10.015 1.00 94.69 182 SER A N 1
ATOM 1489 C CA . SER A 1 182 ? 5.986 1.343 8.815 1.00 94.69 182 SER A CA 1
ATOM 1490 C C . SER A 1 182 ? 5.595 2.085 7.533 1.00 94.69 182 SER A C 1
ATOM 1492 O O . SER A 1 182 ? 6.370 2.093 6.576 1.00 94.69 182 SER A O 1
ATOM 1494 N N . TRP A 1 183 ? 4.460 2.787 7.534 1.00 93.94 183 TRP A N 1
ATOM 1495 C CA . TRP A 1 183 ? 3.995 3.601 6.412 1.00 93.94 183 TRP A CA 1
ATOM 1496 C C . TRP A 1 183 ? 4.967 4.736 6.074 1.00 93.94 183 TRP A C 1
ATOM 1498 O O . TRP A 1 183 ? 5.421 4.850 4.934 1.00 93.94 183 TRP A O 1
ATOM 1508 N N . TRP A 1 184 ? 5.362 5.536 7.068 1.00 94.12 184 TRP A N 1
ATOM 1509 C CA . TRP A 1 184 ? 6.338 6.616 6.893 1.00 94.12 184 TRP A CA 1
ATOM 1510 C C . TRP A 1 184 ? 7.715 6.094 6.478 1.00 94.12 184 TRP A C 1
ATOM 1512 O O . TRP A 1 184 ? 8.406 6.758 5.710 1.00 94.12 184 TRP A O 1
ATOM 1522 N N . GLY A 1 185 ? 8.096 4.886 6.906 1.00 94.19 185 GLY A N 1
ATOM 1523 C CA . GLY A 1 185 ? 9.313 4.222 6.434 1.00 94.19 185 GLY A CA 1
ATOM 1524 C C . GLY A 1 185 ? 9.291 3.884 4.936 1.00 94.19 185 GLY A C 1
ATOM 1525 O O . GLY A 1 185 ? 10.336 3.909 4.288 1.00 94.19 185 GLY A O 1
ATOM 1526 N N . LEU A 1 186 ? 8.114 3.611 4.361 1.00 93.06 186 LEU A N 1
ATOM 1527 C CA . LEU A 1 186 ? 7.952 3.281 2.939 1.00 93.06 186 LEU A CA 1
ATOM 1528 C C . LEU A 1 186 ? 7.827 4.514 2.035 1.00 93.06 186 LEU A C 1
ATOM 1530 O O . LEU A 1 186 ? 8.266 4.473 0.884 1.00 93.06 186 LEU A O 1
ATOM 1534 N N . GLN A 1 187 ? 7.274 5.618 2.539 1.00 91.69 187 GLN A N 1
ATOM 1535 C CA . GLN A 1 187 ? 7.064 6.842 1.759 1.00 91.69 187 GLN A CA 1
ATOM 1536 C C . GLN A 1 187 ? 8.290 7.373 0.999 1.00 91.69 187 GLN A C 1
ATOM 1538 O O . GLN A 1 187 ? 8.145 7.664 -0.191 1.00 91.69 187 GLN A O 1
ATOM 1543 N N . PRO A 1 188 ? 9.498 7.489 1.588 1.00 94.88 188 PRO A N 1
ATOM 1544 C CA . PRO A 1 188 ? 10.644 8.006 0.844 1.00 94.88 188 PRO A CA 1
ATOM 1545 C C . PRO A 1 188 ? 11.032 7.087 -0.321 1.00 94.88 188 PRO A C 1
ATOM 1547 O O . PRO A 1 188 ? 11.433 7.571 -1.380 1.00 94.88 188 PRO A O 1
ATOM 1550 N N . ALA A 1 189 ? 10.877 5.768 -0.165 1.00 92.00 189 ALA A N 1
ATOM 1551 C CA . ALA A 1 189 ? 11.133 4.814 -1.239 1.00 92.00 189 ALA A CA 1
ATOM 1552 C C . ALA A 1 189 ? 10.099 4.942 -2.368 1.00 92.00 189 ALA A C 1
ATOM 1554 O O . ALA A 1 189 ? 10.477 4.892 -3.540 1.00 92.00 189 ALA A O 1
ATOM 1555 N N . LEU A 1 190 ? 8.825 5.162 -2.020 1.00 91.19 190 LEU A N 1
ATOM 1556 C CA . LEU A 1 190 ? 7.753 5.403 -2.986 1.00 91.19 190 LEU A CA 1
ATOM 1557 C C . LEU A 1 190 ? 8.003 6.682 -3.794 1.00 91.19 190 LEU A C 1
ATOM 1559 O O . LEU A 1 190 ? 8.092 6.628 -5.019 1.00 91.19 190 LEU A O 1
ATOM 1563 N N . LEU A 1 191 ? 8.237 7.804 -3.111 1.00 92.62 191 LEU A N 1
ATOM 1564 C CA . LEU A 1 191 ? 8.505 9.096 -3.748 1.00 92.62 191 LEU A CA 1
ATOM 1565 C C . LEU A 1 191 ? 9.752 9.054 -4.637 1.00 92.62 191 LEU A C 1
ATOM 1567 O O . LEU A 1 191 ? 9.734 9.536 -5.771 1.00 92.62 191 LEU A O 1
ATOM 1571 N N . LYS A 1 192 ? 10.836 8.435 -4.152 1.00 92.44 192 LYS A N 1
ATOM 1572 C CA . LYS A 1 192 ? 12.065 8.267 -4.935 1.00 92.44 192 LYS A CA 1
ATOM 1573 C C . LYS A 1 192 ? 11.803 7.471 -6.208 1.00 92.44 192 LYS A C 1
ATOM 1575 O O . LYS A 1 192 ? 12.322 7.819 -7.267 1.00 92.44 192 LYS A O 1
ATOM 1580 N N . ALA A 1 193 ? 11.039 6.392 -6.120 1.00 89.25 193 ALA A N 1
ATOM 1581 C CA . ALA A 1 193 ? 10.794 5.533 -7.264 1.00 89.25 193 ALA A CA 1
ATOM 1582 C C . ALA A 1 193 ? 9.809 6.146 -8.279 1.00 89.25 193 ALA A C 1
ATOM 1584 O O . ALA A 1 193 ? 10.016 5.952 -9.482 1.00 89.25 193 ALA A O 1
ATOM 1585 N N . ASP A 1 194 ? 8.839 6.954 -7.839 1.00 89.31 194 ASP A N 1
ATOM 1586 C CA . ASP A 1 194 ? 8.010 7.787 -8.725 1.00 89.31 194 ASP A CA 1
ATOM 1587 C C . ASP A 1 194 ? 8.857 8.839 -9.453 1.00 89.31 194 ASP A C 1
ATOM 1589 O O . ASP A 1 194 ? 8.808 8.950 -10.681 1.00 89.31 194 ASP A O 1
ATOM 1593 N N . TRP A 1 195 ? 9.730 9.547 -8.734 1.00 93.19 195 TRP A N 1
ATOM 1594 C CA . TRP A 1 195 ? 10.664 10.490 -9.352 1.00 93.19 195 TRP A CA 1
ATOM 1595 C C . TRP A 1 195 ? 11.566 9.806 -10.393 1.00 93.19 195 TRP A C 1
ATOM 1597 O O . TRP A 1 195 ? 11.687 10.266 -11.533 1.00 93.19 195 TRP A O 1
ATOM 1607 N N . LEU A 1 196 ? 12.122 8.638 -10.062 1.00 92.00 196 LEU A N 1
ATOM 1608 C CA . LEU A 1 196 ? 12.892 7.828 -11.009 1.00 92.00 196 LEU A CA 1
ATOM 1609 C C . LEU A 1 196 ? 12.039 7.332 -12.189 1.00 92.00 196 LEU A C 1
ATOM 1611 O O . LEU A 1 196 ? 12.573 7.145 -13.281 1.00 92.00 196 LEU A O 1
ATOM 1615 N N . ALA A 1 197 ? 10.730 7.111 -12.029 1.00 88.88 197 ALA A N 1
ATOM 1616 C CA . ALA A 1 197 ? 9.824 6.790 -13.138 1.00 88.88 197 ALA A CA 1
ATOM 1617 C C . ALA A 1 197 ? 9.757 7.926 -14.164 1.00 88.88 197 ALA A C 1
ATOM 1619 O O . ALA A 1 197 ? 9.880 7.676 -15.367 1.00 88.88 197 ALA A O 1
ATOM 1620 N N . HIS A 1 198 ? 9.668 9.172 -13.701 1.00 90.38 198 HIS A N 1
ATOM 1621 C CA . HIS A 1 198 ? 9.697 10.338 -14.583 1.00 90.38 198 HIS A CA 1
ATOM 1622 C C . HIS A 1 198 ? 11.024 10.455 -15.337 1.00 90.38 198 HIS A C 1
ATOM 1624 O O . HIS A 1 198 ? 11.018 10.626 -16.558 1.00 90.38 198 HIS A O 1
ATOM 1630 N N . ILE A 1 199 ? 12.158 10.269 -14.654 1.00 93.62 199 ILE A N 1
ATOM 1631 C CA . ILE A 1 199 ? 13.483 10.303 -15.298 1.00 93.62 199 ILE A CA 1
ATOM 1632 C C . ILE A 1 199 ? 13.615 9.205 -16.354 1.00 93.62 199 ILE A C 1
ATOM 1634 O O . ILE A 1 199 ? 14.133 9.452 -17.441 1.00 93.62 199 ILE A O 1
ATOM 1638 N N . ARG A 1 200 ? 13.137 7.991 -16.070 1.00 90.19 200 ARG A N 1
ATOM 1639 C CA . ARG A 1 200 ? 13.161 6.871 -17.024 1.00 90.19 200 ARG A CA 1
ATOM 1640 C C . ARG A 1 200 ? 12.350 7.169 -18.279 1.00 90.19 200 ARG A C 1
ATOM 1642 O O . ARG A 1 200 ? 12.833 6.913 -19.378 1.00 90.19 200 ARG A O 1
ATOM 1649 N N . ASN A 1 201 ? 11.163 7.752 -18.122 1.00 90.56 201 ASN A N 1
ATOM 1650 C CA . ASN A 1 201 ? 10.329 8.165 -19.248 1.00 90.56 201 ASN A CA 1
ATOM 1651 C C . ASN A 1 201 ? 11.037 9.233 -20.099 1.00 90.56 201 ASN A C 1
ATOM 1653 O O . ASN A 1 201 ? 11.103 9.114 -21.321 1.00 90.56 201 ASN A O 1
ATOM 1657 N N . LEU A 1 202 ? 11.653 10.230 -19.459 1.00 93.81 202 LEU A N 1
ATOM 1658 C CA . LEU A 1 202 ? 12.467 11.227 -20.158 1.00 93.81 202 LEU A CA 1
ATOM 1659 C C . LEU A 1 202 ? 13.653 10.582 -20.882 1.00 93.81 202 LEU A C 1
ATOM 1661 O O . LEU A 1 202 ? 13.886 10.879 -22.048 1.00 93.81 202 LEU A O 1
ATOM 1665 N N . LYS A 1 203 ? 14.362 9.651 -20.237 1.00 93.19 203 LYS A N 1
ATOM 1666 C CA . LYS A 1 203 ? 15.486 8.922 -20.838 1.00 93.19 203 LYS A CA 1
ATOM 1667 C C . LYS A 1 203 ? 15.059 8.118 -22.066 1.00 93.19 203 LYS A C 1
ATOM 1669 O O . LYS A 1 203 ? 15.771 8.133 -23.064 1.00 93.19 203 LYS A O 1
ATOM 1674 N N . TRP A 1 204 ? 13.913 7.439 -22.002 1.00 92.31 204 TRP A N 1
ATOM 1675 C CA . TRP A 1 204 ? 13.342 6.724 -23.143 1.00 92.31 204 TRP A CA 1
ATOM 1676 C C . TRP A 1 204 ? 13.011 7.680 -24.290 1.00 92.31 204 TRP A C 1
ATOM 1678 O O . TRP A 1 204 ? 13.483 7.479 -25.405 1.00 92.31 204 TRP A O 1
ATOM 1688 N N . LYS A 1 205 ? 12.288 8.770 -24.004 1.00 93.25 205 LYS A N 1
ATOM 1689 C CA . LYS A 1 205 ? 11.942 9.794 -25.002 1.00 93.25 205 LYS A CA 1
ATOM 1690 C C . LYS A 1 205 ? 13.178 10.408 -25.650 1.00 93.25 205 LYS A C 1
ATOM 1692 O O . LYS A 1 205 ? 13.217 10.531 -26.866 1.00 93.25 205 LYS A O 1
ATOM 1697 N N . LEU A 1 206 ? 14.195 10.745 -24.856 1.00 94.25 206 LEU A N 1
ATOM 1698 C CA . LEU A 1 206 ? 15.464 11.275 -25.352 1.00 94.25 206 LEU A CA 1
ATOM 1699 C C . LEU A 1 206 ? 16.204 10.256 -26.218 1.00 94.25 206 LEU A C 1
ATOM 1701 O O . LEU A 1 206 ? 16.772 10.640 -27.233 1.00 94.25 206 LEU A O 1
ATOM 1705 N N . ALA A 1 207 ? 16.199 8.972 -25.855 1.00 91.75 207 ALA A N 1
ATOM 1706 C CA . ALA A 1 207 ? 16.793 7.932 -26.687 1.00 91.75 207 ALA A CA 1
ATOM 1707 C C . ALA A 1 207 ? 16.059 7.831 -28.031 1.00 91.75 207 ALA A C 1
ATOM 1709 O O . ALA A 1 207 ? 16.698 7.962 -29.068 1.00 91.75 207 ALA A O 1
ATOM 1710 N N . CYS A 1 208 ? 14.729 7.700 -28.027 1.00 90.38 208 CYS A N 1
ATOM 1711 C CA . CYS A 1 208 ? 13.926 7.681 -29.253 1.00 90.38 208 CYS A CA 1
ATOM 1712 C C . CYS A 1 208 ? 14.146 8.931 -30.114 1.00 90.38 208 CYS A C 1
ATOM 1714 O O . CYS A 1 208 ? 14.324 8.809 -31.320 1.00 90.38 208 CYS A O 1
ATOM 1716 N N . TRP A 1 209 ? 14.187 10.113 -29.495 1.00 92.50 209 TRP A N 1
ATOM 1717 C CA . TRP A 1 209 ? 14.456 11.376 -30.179 1.00 92.50 209 TRP A CA 1
ATOM 1718 C C . TRP A 1 209 ? 15.846 11.381 -30.822 1.00 92.50 209 TRP A C 1
ATOM 1720 O O . TRP A 1 209 ? 15.970 11.679 -32.002 1.00 92.50 209 TRP A O 1
ATOM 1730 N N . ARG A 1 210 ? 16.891 10.960 -30.099 1.00 91.38 210 ARG A N 1
ATOM 1731 C CA . ARG A 1 210 ? 18.249 10.860 -30.661 1.00 91.38 210 ARG A CA 1
ATOM 1732 C C . ARG A 1 210 ? 18.306 9.922 -31.862 1.00 91.38 210 ARG A C 1
ATOM 1734 O O . ARG A 1 210 ? 18.957 10.274 -32.837 1.00 91.38 210 ARG A O 1
ATOM 1741 N N . TYR A 1 211 ? 17.621 8.779 -31.803 1.00 87.00 211 TYR A N 1
ATOM 1742 C CA . TYR A 1 211 ? 17.548 7.861 -32.941 1.00 87.00 211 TYR A CA 1
ATOM 1743 C C . TYR A 1 211 ? 16.799 8.471 -34.124 1.00 87.00 211 TYR A C 1
ATOM 1745 O O . TYR A 1 211 ? 17.322 8.410 -35.223 1.00 87.00 211 TYR A O 1
ATOM 1753 N N . ALA A 1 212 ? 15.654 9.120 -33.900 1.00 86.62 212 ALA A N 1
ATOM 1754 C CA . ALA A 1 212 ? 14.862 9.730 -34.969 1.00 86.62 212 ALA A CA 1
ATOM 1755 C C . ALA A 1 212 ? 15.582 10.868 -35.716 1.00 86.62 212 ALA A C 1
ATOM 1757 O O . ALA A 1 212 ? 15.255 11.132 -36.863 1.00 86.62 212 ALA A O 1
ATOM 1758 N N . PHE A 1 213 ? 16.535 11.553 -35.073 1.00 83.56 213 PHE A N 1
ATOM 1759 C CA . PHE A 1 213 ? 17.329 12.615 -35.706 1.00 83.56 213 PHE A CA 1
ATOM 1760 C C . PHE A 1 213 ? 18.628 12.122 -36.365 1.00 83.56 213 PHE A C 1
ATOM 1762 O O . PHE A 1 213 ? 19.232 12.876 -37.120 1.00 83.56 213 PHE A O 1
ATOM 1769 N N . HIS A 1 214 ? 19.093 10.908 -36.046 1.00 69.38 214 HIS A N 1
ATOM 1770 C CA . HIS A 1 214 ? 20.325 10.328 -36.610 1.00 69.38 214 HIS A CA 1
ATOM 1771 C C . HIS A 1 214 ? 20.058 9.209 -37.634 1.00 69.38 214 HIS A C 1
ATOM 1773 O O . HIS A 1 214 ? 21.014 8.679 -38.198 1.00 69.38 214 HIS A O 1
ATOM 1779 N N . SER A 1 215 ? 18.793 8.828 -37.838 1.00 57.31 215 SER A N 1
ATOM 1780 C CA . SER A 1 215 ? 18.312 7.936 -38.904 1.00 57.31 215 SER A CA 1
ATOM 1781 C C . SER A 1 215 ? 17.778 8.741 -40.077 1.00 57.31 215 SER A C 1
ATOM 1783 O O . SER A 1 215 ? 18.084 8.366 -41.225 1.00 57.31 215 SER A O 1
#

Nearest PDB structures (foldseek):
  8v8j-assembly2_D  TM=3.045E-01  e=7.328E-01  Homo sapiens
  4waf-assembly1_B  TM=3.206E-01  e=2.474E+00  Homo sapiens
  5xgj-assembly1_B  TM=2.911E-01  e=1.580E+00  Homo sapiens
  5sw8-assembly1_B  TM=2.745E-01  e=3.633E+00  Homo sapiens
  8v8i-assembly2_D  TM=2.997E-01  e=8.353E+00  Homo sapiens

Secondary structure (DSSP, 8-state):
--------------------------------------------EES---SSSS---EE--THHHHHHHHTSSSSSS--SS-TTTT--------HHHHHHHHHHHHHHHHHHHHHHHHHHHHHHHHHHHHHHHHHHHHHHHHHS---TT-HHHHHHHHHHHHHHHHHHHHHHHHHHHHHHHHHHHHHHHHHHHHHHHHHHHHHHHHHHHHHHHH-

Solvent-accessible surface area (backbone atoms only — not comparable to full-atom values): 13667 Å² total; per-residue (Å²): 136,84,84,86,85,88,87,82,89,83,87,89,81,89,82,86,79,87,78,83,86,81,88,80,89,86,79,96,71,85,89,81,83,78,96,64,91,74,78,86,72,90,57,57,56,56,61,73,81,43,99,81,51,92,55,68,42,50,62,65,45,57,74,72,54,48,65,60,50,67,73,54,71,83,45,100,63,73,54,100,76,41,72,73,80,64,59,66,69,72,78,78,64,56,69,71,56,49,55,51,48,55,56,52,48,54,54,49,51,56,48,52,53,53,52,52,51,52,50,49,53,54,49,56,51,51,52,55,49,54,51,54,52,54,53,54,52,50,53,54,48,66,75,56,78,73,61,99,81,49,63,73,59,50,56,52,49,51,57,51,47,54,55,46,54,58,49,50,57,64,68,45,46,62,58,53,51,54,50,50,53,55,52,62,66,45,45,62,58,52,54,51,48,53,53,49,49,54,52,49,52,50,51,51,50,50,50,53,50,55,49,69,74,74,108

Mean predicted aligned error: 17.33 Å

Organism: NCBI:txid27349